Protein AF-A0AAE0PDK7-F1 (afdb_monomer_lite)

InterPro domains:
  IPR000757 Beta-glucanase-like, N-terminal domain [PS51762] (13-215)
  IPR013320 Concanavalin A-like lectin/glucanase domain superfamily [SSF49899] (33-210)
  IPR050546 Glycosyl Hydrolase Family 16 [PTHR10963] (32-211)

Organism: Sordaria brevicollis (NCBI:txid83679)

pLDDT: mean 85.62, std 19.11, range [25.64, 98.75]

Foldseek 3Di:
DDDDDDDDDDDDPDPPPPPDPPPPVPDDPDDPPPDDDDPDDDQQQPPDALAAPDPQWKDKDFACDDDPADGNPVPVQFATEDPDSQQWTQHPRRHIDGDKDWDDPDPDPPDDDDPPIGIYIIDMDTPDQPDDAPVVGDDDDDDDDDDDPDPLVVQASPKDWDKDWQSCCVVVVPNVCPPQRKMWTPFIDHSPDPDTDIAITHDDPCQDPRNPPVD

Sequence (215 aa):
MMFSIIITAFLSLTWGALAAPSHHRRSGIALPPGYSHILFQDDFSLLPSGSQPSPSKWIIATGTSYPNGPANWGTNEVQTYTKSLSNINITSQGTLLITPLRVSSSSSSGSIPSLEDHWTSARIETTTDHFSCPPGGKLLISASLRFGSAPSPSQMGIWPSFWALGSEFRRSGRYDSWPAAGEIDIAESINGSPAVWQSLHCGTAPGGPCNEFEG

Secondary structure (DSSP, 8-state):
-PPP-----------------------PPPPPTT----S-----TTSPTTPPPPTTTEEEE-BSS-TTS-GGGGTT--EEE---TTTEEE-TTS-EEE--EEE-SS-STT----TT-EEEE-EEEES-------TT-------------S-GGGGTT---EEEEE-HHHHHT--TT-TTTT-EEEEEE--TT-S--EEEEE-S-SSBTTTTBT--

Radius of gyration: 25.57 Å; chains: 1; bounding box: 48×51×108 Å

Structure (mmCIF, N/CA/C/O backbone):
data_AF-A0AAE0PDK7-F1
#
_entry.id   AF-A0AAE0PDK7-F1
#
loop_
_atom_site.group_PDB
_atom_site.id
_atom_site.type_symbol
_atom_site.label_atom_id
_atom_site.label_alt_id
_atom_site.label_comp_id
_atom_site.label_asym_id
_atom_site.label_entity_id
_atom_site.label_seq_id
_atom_site.pdbx_PDB_ins_code
_atom_site.Cartn_x
_atom_site.Cartn_y
_atom_site.Cartn_z
_atom_site.occupancy
_atom_site.B_iso_or_equiv
_atom_site.auth_seq_id
_atom_site.auth_comp_id
_atom_site.auth_asym_id
_atom_site.auth_atom_id
_atom_site.pdbx_PDB_model_num
ATOM 1 N N . MET A 1 1 ? -29.725 -9.889 86.056 1.00 41.59 1 MET A N 1
ATOM 2 C CA . MET A 1 1 ? -29.469 -8.957 84.937 1.00 41.59 1 MET A CA 1
ATOM 3 C C . MET A 1 1 ? -29.069 -9.809 83.742 1.00 41.59 1 MET A C 1
ATOM 5 O O . MET A 1 1 ? -27.980 -10.362 83.745 1.00 41.59 1 MET A O 1
ATOM 9 N N . MET A 1 2 ? -30.009 -10.060 82.828 1.00 29.75 2 MET A N 1
ATOM 10 C CA . MET A 1 2 ? -29.839 -10.961 81.679 1.00 29.75 2 MET A CA 1
ATOM 11 C C . MET A 1 2 ? -29.330 -10.155 80.483 1.00 29.75 2 MET A C 1
ATOM 13 O O . MET A 1 2 ? -29.989 -9.210 80.060 1.00 29.75 2 MET A O 1
ATOM 17 N N . PHE A 1 3 ? -28.159 -10.522 79.966 1.00 26.36 3 PHE A N 1
ATOM 18 C CA . PHE A 1 3 ? -27.626 -9.999 78.712 1.00 26.36 3 PHE A CA 1
ATOM 19 C C . PHE A 1 3 ? -28.238 -10.781 77.545 1.00 26.36 3 PHE A C 1
ATOM 21 O O . PHE A 1 3 ? -28.154 -12.007 77.505 1.00 26.36 3 PHE A O 1
ATOM 28 N N . SER A 1 4 ? -28.868 -10.062 76.616 1.00 25.64 4 SER A N 1
ATOM 29 C CA . SER A 1 4 ? -29.383 -10.594 75.354 1.00 25.64 4 SER A CA 1
ATOM 30 C C . SER A 1 4 ? -28.351 -10.326 74.257 1.00 25.64 4 SER A C 1
ATOM 32 O O . SER A 1 4 ? -27.958 -9.178 74.052 1.00 25.64 4 SER A O 1
ATOM 34 N N . ILE A 1 5 ? -27.879 -11.381 73.591 1.00 31.94 5 ILE A N 1
ATOM 35 C CA . ILE A 1 5 ? -26.949 -11.315 72.457 1.00 31.94 5 ILE A CA 1
ATOM 36 C C . ILE A 1 5 ? -27.786 -11.412 71.178 1.00 31.94 5 ILE A C 1
ATOM 38 O O . ILE A 1 5 ? -28.404 -12.441 70.917 1.00 31.94 5 ILE A O 1
ATOM 42 N N . ILE A 1 6 ? -27.806 -10.341 70.384 1.00 34.62 6 ILE A N 1
ATOM 43 C CA . ILE A 1 6 ? -28.396 -10.330 69.041 1.00 34.62 6 ILE A CA 1
ATOM 44 C C . ILE A 1 6 ? -27.288 -10.701 68.051 1.00 34.62 6 ILE A C 1
ATOM 46 O O . ILE A 1 6 ? -26.318 -9.961 67.898 1.00 34.62 6 ILE A O 1
ATOM 50 N N . ILE A 1 7 ? -27.424 -11.853 67.393 1.00 34.56 7 ILE A N 1
ATOM 51 C CA . ILE A 1 7 ? -26.564 -12.273 66.280 1.00 34.56 7 ILE A CA 1
ATOM 52 C C . ILE A 1 7 ? -27.182 -11.732 64.987 1.00 34.56 7 ILE A C 1
ATOM 54 O O . ILE A 1 7 ? -28.235 -12.196 64.552 1.00 34.56 7 ILE A O 1
ATOM 58 N N . THR A 1 8 ? -26.535 -10.748 64.368 1.00 34.62 8 THR A N 1
ATOM 59 C CA . THR A 1 8 ? -26.884 -10.245 63.034 1.00 34.62 8 THR A CA 1
ATOM 60 C C . THR A 1 8 ? -26.244 -11.141 61.974 1.00 34.62 8 THR A C 1
ATOM 62 O O . THR A 1 8 ? -25.022 -11.181 61.836 1.00 34.62 8 THR A O 1
ATOM 65 N N . ALA A 1 9 ? -27.061 -11.872 61.215 1.00 36.75 9 ALA A N 1
ATOM 66 C CA . ALA A 1 9 ? -26.611 -12.620 60.046 1.00 36.75 9 ALA A CA 1
ATOM 67 C C . ALA A 1 9 ? -26.445 -11.666 58.849 1.00 36.75 9 ALA A C 1
ATOM 69 O O . ALA A 1 9 ? -27.411 -11.050 58.401 1.00 36.75 9 ALA A O 1
ATOM 70 N N . PHE A 1 10 ? -25.225 -11.545 58.321 1.00 38.94 10 PHE A N 1
ATOM 71 C CA . PHE A 1 10 ? -24.975 -10.882 57.041 1.00 38.94 10 PHE A CA 1
ATOM 72 C C . PHE A 1 10 ? -25.356 -11.833 55.898 1.00 38.94 10 PHE A C 1
ATOM 74 O O . PHE A 1 10 ? -24.668 -12.825 55.658 1.00 38.94 10 PHE A O 1
ATOM 81 N N . LEU A 1 11 ? -26.437 -11.529 55.172 1.00 36.53 11 LEU A N 1
ATOM 82 C CA . LEU A 1 11 ? -26.674 -12.108 53.849 1.00 36.53 11 LEU A CA 1
ATOM 83 C C . LEU A 1 11 ? -25.684 -11.474 52.864 1.00 36.53 11 LEU A C 1
ATOM 85 O O . LEU A 1 11 ? -25.792 -10.293 52.539 1.00 36.53 11 LEU A O 1
ATOM 89 N N . SER A 1 12 ? -24.732 -12.259 52.367 1.00 41.38 12 SER A N 1
ATOM 90 C CA . SER A 1 12 ? -23.962 -11.890 51.181 1.00 41.38 12 SER A CA 1
ATOM 91 C C . SER A 1 12 ? -24.828 -12.140 49.944 1.00 41.38 12 SER A C 1
ATOM 93 O O . SER A 1 12 ? -25.057 -13.279 49.544 1.00 41.38 12 SER A O 1
ATOM 95 N N . LEU A 1 13 ? -25.343 -11.069 49.331 1.00 41.78 13 LEU A N 1
ATOM 96 C CA . LEU A 1 13 ? -25.859 -11.151 47.967 1.00 41.78 13 LEU A CA 1
ATOM 97 C C . LEU A 1 13 ? -24.661 -11.304 47.028 1.00 41.78 13 LEU A C 1
ATOM 99 O O . LEU A 1 13 ? -23.965 -10.33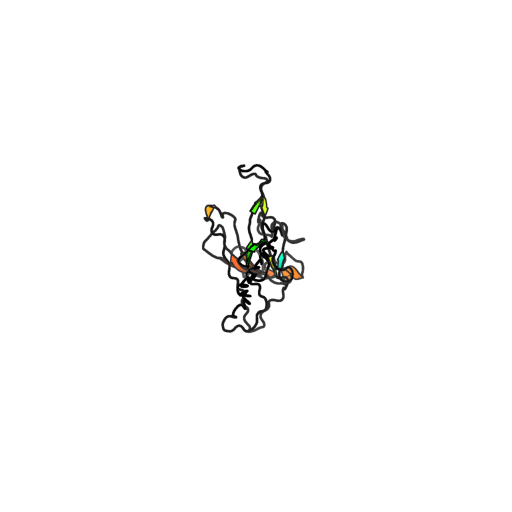9 46.720 1.00 41.78 13 LEU A O 1
ATOM 103 N N . THR A 1 14 ? -24.418 -12.525 46.566 1.00 45.75 14 THR A N 1
ATOM 104 C CA . THR A 1 14 ? -23.575 -12.754 45.398 1.00 45.75 14 THR A CA 1
ATOM 105 C C . THR A 1 14 ? -24.349 -12.273 44.174 1.00 45.75 14 THR A C 1
ATOM 107 O O . THR A 1 14 ? -25.290 -12.910 43.707 1.00 45.75 14 THR A O 1
ATOM 110 N N . TRP A 1 15 ? -23.987 -11.101 43.651 1.00 50.00 15 TRP A N 1
ATOM 111 C CA . TRP A 1 15 ? -24.344 -10.746 42.282 1.00 50.00 15 TRP A CA 1
ATOM 112 C C . TRP A 1 15 ? -23.641 -11.740 41.361 1.00 50.00 15 TRP A C 1
ATOM 114 O O . TRP A 1 15 ? -22.443 -11.637 41.106 1.00 50.00 15 TRP A O 1
ATOM 124 N N . GLY A 1 16 ? -24.392 -12.732 40.887 1.00 45.78 16 GLY A N 1
ATOM 125 C CA . GLY A 1 16 ? -23.998 -13.507 39.725 1.00 45.78 16 GLY A CA 1
ATOM 126 C C . GLY A 1 16 ? -23.860 -12.536 38.562 1.00 45.78 16 GLY A C 1
ATOM 127 O O . GLY A 1 16 ? -24.860 -12.074 38.017 1.00 45.78 16 GLY A O 1
ATOM 128 N N . ALA A 1 17 ? -22.623 -12.187 38.213 1.00 54.31 17 ALA A N 1
ATOM 129 C CA . ALA A 1 17 ? -22.342 -11.533 36.953 1.00 54.31 17 ALA A CA 1
ATOM 130 C C . ALA A 1 17 ? -22.833 -12.482 35.856 1.00 54.31 17 ALA A C 1
ATOM 132 O O . ALA A 1 17 ? -22.224 -13.521 35.598 1.00 54.31 17 ALA A O 1
ATOM 133 N N . LEU A 1 18 ? -23.970 -12.151 35.243 1.00 50.62 18 LEU A N 1
ATOM 134 C CA . LEU A 1 18 ? -24.342 -12.704 33.953 1.00 50.62 18 LEU A CA 1
ATOM 135 C C . LEU A 1 18 ? -23.218 -12.295 33.005 1.00 50.62 18 LEU A C 1
ATOM 137 O O . LEU A 1 18 ? -23.159 -11.152 32.555 1.00 50.62 18 LEU A O 1
ATOM 141 N N . ALA A 1 19 ? -22.285 -13.213 32.760 1.00 55.22 19 ALA A N 1
ATOM 142 C CA . ALA A 1 19 ? -21.378 -13.090 31.641 1.00 55.22 19 ALA A CA 1
ATOM 143 C C . ALA A 1 19 ? -22.270 -12.971 30.405 1.00 55.22 19 ALA A C 1
ATOM 145 O O . ALA A 1 19 ? -22.945 -13.930 30.022 1.00 55.22 19 ALA A O 1
ATOM 146 N N . ALA A 1 20 ? -22.338 -11.764 29.838 1.00 53.78 20 ALA A N 1
ATOM 147 C CA . ALA A 1 20 ? -22.921 -11.572 28.525 1.00 53.78 20 ALA A CA 1
ATOM 148 C C . ALA A 1 20 ? -22.272 -12.611 27.604 1.00 53.78 20 ALA A C 1
ATOM 150 O O . ALA A 1 20 ? -21.054 -12.804 27.707 1.00 53.78 20 ALA A O 1
ATOM 151 N N . PRO A 1 21 ? -23.042 -13.313 26.755 1.00 42.09 21 PRO A N 1
ATOM 152 C CA . PRO A 1 21 ? -22.453 -14.260 25.832 1.00 42.09 21 PRO A CA 1
ATOM 153 C C . PRO A 1 21 ? -21.377 -13.507 25.058 1.00 42.09 21 PRO A C 1
ATOM 155 O O . PRO A 1 21 ? -21.666 -12.537 24.353 1.00 42.09 21 PRO A O 1
ATOM 158 N N . SER A 1 22 ? -20.122 -13.914 25.246 1.00 47.66 22 SER A N 1
ATOM 159 C CA . SER A 1 22 ? -19.050 -13.496 24.373 1.00 47.66 22 SER A CA 1
ATOM 160 C C . SER A 1 22 ? -19.440 -14.035 23.008 1.00 47.66 22 SER A C 1
ATOM 162 O O . SER A 1 22 ? -19.258 -15.210 22.690 1.00 47.66 22 SER A O 1
ATOM 164 N N . HIS A 1 23 ? -20.040 -13.176 22.187 1.00 37.66 23 HIS A N 1
ATOM 165 C CA . HIS A 1 23 ? -20.034 -13.381 20.758 1.00 37.66 23 HIS A CA 1
ATOM 166 C C . HIS A 1 23 ? -18.565 -13.315 20.354 1.00 37.66 23 HIS A C 1
ATOM 168 O O . HIS A 1 23 ? -18.060 -12.280 19.929 1.00 37.66 23 HIS A O 1
ATOM 174 N N . HIS A 1 24 ? -17.864 -14.439 20.489 1.00 40.22 24 HIS A N 1
ATOM 175 C CA . HIS A 1 24 ? -16.769 -14.749 19.604 1.00 40.22 24 HIS A CA 1
ATOM 176 C C . HIS A 1 24 ? -17.395 -14.738 18.212 1.00 40.22 24 HIS A C 1
ATOM 178 O O . HIS A 1 24 ? -17.920 -15.748 17.743 1.00 40.22 24 HIS A O 1
ATOM 184 N N . ARG A 1 25 ? -17.427 -13.560 17.576 1.00 46.31 25 ARG A N 1
ATOM 185 C CA . ARG A 1 25 ? -17.619 -13.449 16.137 1.00 46.31 25 ARG A CA 1
ATOM 186 C C . ARG A 1 25 ? -16.450 -14.210 15.543 1.00 46.31 25 ARG A C 1
ATOM 188 O O . ARG A 1 25 ? -15.380 -13.667 15.313 1.00 46.31 25 ARG A O 1
ATOM 195 N N . ARG A 1 26 ? -16.645 -15.505 15.329 1.00 48.47 26 ARG A N 1
ATOM 196 C CA . ARG A 1 26 ? -15.818 -16.259 14.409 1.00 48.47 26 ARG A CA 1
ATOM 197 C C . ARG A 1 26 ? -16.302 -15.840 13.027 1.00 48.47 26 ARG A C 1
ATOM 199 O O . ARG A 1 26 ? -17.182 -16.463 12.445 1.00 48.47 26 ARG A O 1
ATOM 206 N N . SER A 1 27 ? -15.825 -14.684 12.588 1.00 52.03 27 SER A N 1
ATOM 207 C CA . SER A 1 27 ? -16.040 -14.183 11.241 1.00 52.03 27 SER A CA 1
ATOM 208 C C . SER A 1 27 ? -15.212 -15.066 10.310 1.00 52.03 27 SER A C 1
ATOM 210 O O . SER A 1 27 ? -13.987 -15.008 10.281 1.00 52.03 27 SER A O 1
ATOM 212 N N . GLY A 1 28 ? -15.881 -15.994 9.631 1.00 66.81 28 GLY A N 1
ATOM 213 C CA . GLY A 1 28 ? -15.358 -16.537 8.388 1.00 66.81 28 GLY A CA 1
ATOM 214 C C . GLY A 1 28 ? -15.826 -15.611 7.277 1.00 66.81 28 GLY A C 1
ATOM 215 O O . GLY A 1 28 ? -17.033 -15.413 7.133 1.00 66.81 28 GLY A O 1
ATOM 216 N N . ILE A 1 29 ? -14.903 -15.033 6.511 1.00 74.31 29 ILE A N 1
ATOM 217 C CA . ILE A 1 29 ? -15.263 -14.330 5.279 1.00 74.31 29 ILE A CA 1
ATOM 218 C C . ILE A 1 29 ? -15.935 -15.355 4.359 1.00 74.31 29 ILE A C 1
ATOM 220 O O . ILE A 1 29 ? -15.366 -16.410 4.072 1.00 74.31 29 ILE A O 1
ATOM 224 N N . ALA A 1 30 ? -17.164 -15.070 3.928 1.00 82.44 30 ALA A N 1
ATOM 225 C CA . ALA A 1 30 ? -17.847 -15.912 2.958 1.00 82.44 30 ALA A CA 1
ATOM 226 C C . ALA A 1 30 ? -17.128 -15.801 1.607 1.00 82.44 30 ALA A C 1
ATOM 228 O O . ALA A 1 30 ? -16.960 -14.702 1.076 1.00 82.44 30 ALA A O 1
ATOM 229 N N . LEU A 1 31 ? -16.704 -16.939 1.056 1.00 87.56 31 LEU A N 1
ATOM 230 C CA . LEU A 1 31 ? -16.121 -16.981 -0.281 1.00 87.56 31 LEU A CA 1
ATOM 231 C C . LEU A 1 31 ? -17.180 -16.580 -1.322 1.00 87.56 31 LEU A C 1
ATOM 233 O O . LEU A 1 31 ? -18.299 -17.104 -1.273 1.00 87.56 31 LEU A O 1
ATOM 237 N N . PRO A 1 32 ? -16.858 -15.686 -2.276 1.00 89.31 32 PRO A N 1
ATOM 238 C CA . PRO A 1 32 ? -17.772 -15.377 -3.367 1.00 89.31 32 PRO A CA 1
ATOM 239 C C . PRO A 1 32 ? -18.079 -16.622 -4.215 1.00 89.31 32 PRO A C 1
ATOM 241 O O . PRO A 1 32 ? -17.250 -17.537 -4.290 1.00 89.31 32 PRO A O 1
ATOM 244 N N . PRO A 1 33 ? -19.237 -16.670 -4.902 1.00 91.94 33 PRO A N 1
ATOM 245 C CA . PRO A 1 33 ? -19.570 -17.779 -5.789 1.00 91.94 33 PRO A CA 1
ATOM 246 C C . PRO A 1 33 ? -18.448 -18.070 -6.795 1.00 91.94 33 PRO A C 1
ATOM 248 O O . PRO A 1 33 ? -17.944 -17.165 -7.459 1.00 91.94 33 PRO A O 1
ATOM 251 N N . GLY A 1 34 ? -18.061 -19.341 -6.906 1.00 91.31 34 GLY A N 1
ATOM 252 C CA . GLY A 1 34 ? -16.981 -19.785 -7.794 1.00 91.31 34 GLY A CA 1
ATOM 253 C C . GLY A 1 34 ? -15.575 -19.770 -7.183 1.00 91.31 34 GLY A C 1
ATOM 254 O O . GLY A 1 34 ? -14.643 -20.204 -7.854 1.00 91.31 34 GLY A O 1
ATOM 255 N N . TYR A 1 35 ? -15.410 -19.338 -5.928 1.00 91.88 35 TYR A N 1
ATOM 256 C CA . TYR A 1 35 ? -14.146 -19.422 -5.189 1.00 91.88 35 TYR A CA 1
ATOM 257 C C . TYR A 1 35 ? -14.219 -20.512 -4.113 1.00 91.88 35 TYR A C 1
ATOM 259 O O . TYR A 1 35 ? -15.219 -20.628 -3.407 1.00 91.88 35 TYR A O 1
ATOM 267 N N . SER A 1 36 ? -13.156 -21.311 -3.975 1.00 90.38 36 SER A N 1
ATOM 268 C CA . SER A 1 36 ? -13.107 -22.467 -3.059 1.00 90.38 36 SER A CA 1
ATOM 269 C C . SER A 1 36 ? -11.968 -22.428 -2.036 1.00 90.38 36 SER A C 1
ATOM 271 O O . SER A 1 36 ? -11.948 -23.249 -1.120 1.00 90.38 36 SER A O 1
ATOM 273 N N . HIS A 1 37 ? -11.028 -21.486 -2.159 1.00 90.00 37 HIS A N 1
ATOM 274 C CA . HIS A 1 37 ? -9.856 -21.388 -1.288 1.00 90.00 37 HIS A CA 1
ATOM 275 C C . HIS A 1 37 ? -9.606 -19.945 -0.851 1.00 90.00 37 HIS A C 1
ATOM 277 O O . HIS A 1 37 ? -9.650 -19.025 -1.664 1.00 90.00 37 HIS A O 1
ATOM 283 N N . ILE A 1 38 ? -9.290 -19.768 0.432 1.00 91.75 38 ILE A N 1
ATOM 284 C CA . ILE A 1 38 ? -8.757 -18.519 0.983 1.00 91.75 38 ILE A CA 1
ATOM 285 C C . ILE A 1 38 ? -7.238 -18.676 1.045 1.00 91.75 38 ILE A C 1
ATOM 287 O O . ILE A 1 38 ? -6.744 -19.504 1.807 1.00 91.75 38 ILE A O 1
ATOM 291 N N . LEU A 1 39 ? -6.501 -17.896 0.250 1.00 92.56 39 LEU A N 1
ATOM 292 C CA . LEU A 1 39 ? -5.031 -17.889 0.301 1.00 92.56 39 LEU A CA 1
ATOM 293 C C . LEU A 1 39 ? -4.503 -17.024 1.451 1.00 92.56 39 LEU A C 1
ATOM 295 O O . LEU A 1 39 ? -3.483 -17.335 2.058 1.00 92.56 39 LEU A O 1
ATOM 299 N N . PHE A 1 40 ? -5.211 -15.939 1.758 1.00 94.75 40 PHE A N 1
ATOM 300 C CA . PHE A 1 40 ? -4.909 -15.036 2.858 1.00 94.75 40 PHE A CA 1
ATOM 301 C C . PHE A 1 40 ? -6.183 -14.338 3.314 1.00 94.75 40 PHE A C 1
ATOM 303 O O . PHE A 1 40 ? -7.065 -14.043 2.510 1.00 94.75 40 PHE A O 1
ATOM 310 N N . GLN A 1 41 ? -6.265 -14.076 4.615 1.00 94.06 41 GLN A N 1
ATOM 311 C CA . GLN A 1 41 ? -7.303 -13.239 5.195 1.00 94.06 41 GLN A CA 1
ATOM 312 C C . GLN A 1 41 ? -6.777 -12.548 6.446 1.00 94.06 41 GLN A C 1
ATOM 314 O O . GLN A 1 41 ? -6.069 -13.152 7.261 1.00 94.06 41 GLN A O 1
ATOM 319 N N . ASP A 1 42 ? -7.198 -11.308 6.644 1.00 95.31 42 ASP A N 1
ATOM 320 C CA . ASP A 1 42 ? -7.142 -10.655 7.938 1.00 95.31 42 ASP A CA 1
ATOM 321 C C . ASP A 1 42 ? -8.339 -9.721 8.075 1.00 95.31 42 ASP A C 1
ATOM 323 O O . ASP A 1 42 ? -8.474 -8.771 7.311 1.00 95.31 42 ASP A O 1
ATOM 327 N N . ASP A 1 43 ? -9.234 -10.028 9.012 1.00 94.62 43 ASP A N 1
ATOM 328 C CA . ASP A 1 43 ? -10.385 -9.176 9.319 1.00 94.62 43 ASP A CA 1
ATOM 329 C C . ASP A 1 43 ? -10.140 -8.288 10.544 1.00 94.62 43 ASP A C 1
ATOM 331 O O . ASP A 1 43 ? -11.024 -7.531 10.928 1.00 94.62 43 ASP A O 1
ATOM 335 N N . PHE A 1 44 ? -8.948 -8.398 11.151 1.00 96.19 44 PHE A N 1
ATOM 336 C CA . PHE A 1 44 ? -8.468 -7.646 12.316 1.00 96.19 44 PHE A CA 1
ATOM 337 C C . PHE A 1 44 ? -9.321 -7.763 13.593 1.00 96.19 44 PHE A C 1
ATOM 339 O O . PHE A 1 44 ? -8.944 -7.228 14.636 1.00 96.19 44 PHE A O 1
ATOM 346 N N . SER A 1 45 ? -10.421 -8.516 13.557 1.00 93.44 45 SER A N 1
ATOM 347 C CA . SER A 1 45 ? -11.468 -8.512 14.584 1.00 93.44 45 SER A CA 1
ATOM 348 C C . SER A 1 45 ? -11.068 -9.188 15.897 1.00 93.44 45 SER A C 1
ATOM 350 O O . SER A 1 45 ? -11.682 -8.953 16.937 1.00 93.44 45 SER A O 1
ATOM 352 N N . LEU A 1 46 ? -10.035 -10.033 15.852 1.00 92.06 46 LEU A N 1
ATOM 353 C CA . LEU A 1 46 ? -9.522 -10.785 17.000 1.00 92.06 46 LEU A CA 1
ATOM 354 C C . LEU A 1 46 ? -8.300 -10.130 17.656 1.00 92.06 46 LEU A C 1
ATOM 356 O O . LEU A 1 46 ? -7.758 -10.678 18.617 1.00 92.06 46 LEU A O 1
ATOM 360 N N . LEU A 1 47 ? -7.836 -8.993 17.134 1.00 94.75 47 LEU A N 1
ATOM 361 C CA . LEU A 1 47 ? -6.677 -8.287 17.670 1.00 94.75 47 LEU A CA 1
ATOM 362 C C . LEU A 1 47 ? -7.101 -7.292 18.768 1.00 94.75 47 LEU A C 1
ATOM 364 O O . LEU A 1 47 ? -8.174 -6.694 18.667 1.00 94.75 47 LEU A O 1
ATOM 368 N N . PRO A 1 48 ? -6.290 -7.094 19.827 1.00 96.69 48 PRO A N 1
ATOM 369 C CA . PRO A 1 48 ? -6.610 -6.132 20.877 1.00 96.69 48 PRO A CA 1
ATOM 370 C C . PRO A 1 48 ? -6.700 -4.695 20.349 1.00 96.69 48 PRO A C 1
ATOM 372 O O . PRO A 1 48 ? -5.863 -4.255 19.564 1.00 96.69 48 PRO A O 1
ATOM 375 N N . SER A 1 49 ? -7.665 -3.922 20.851 1.00 97.94 49 SER A N 1
ATOM 376 C CA . SER A 1 49 ? -7.736 -2.483 20.570 1.00 97.94 49 SER A CA 1
ATOM 377 C C . SER A 1 49 ? -6.425 -1.790 20.952 1.00 97.94 49 SER A C 1
ATOM 379 O O . SER A 1 49 ? -5.889 -2.008 22.037 1.00 97.94 49 SER A O 1
ATOM 381 N N . GLY A 1 50 ? -5.929 -0.923 20.075 1.00 98.00 50 GLY A N 1
ATOM 382 C CA . GLY A 1 50 ? -4.658 -0.223 20.232 1.00 98.00 50 GLY A CA 1
ATOM 383 C C . GLY A 1 50 ? -3.423 -1.074 19.927 1.00 98.00 50 GLY A C 1
ATOM 384 O O . GLY A 1 50 ? -2.316 -0.560 20.051 1.00 98.00 50 GLY A O 1
ATOM 385 N N . SER A 1 51 ? -3.562 -2.344 19.524 1.00 98.25 51 SER A N 1
ATOM 386 C CA . SER A 1 51 ? -2.419 -3.138 19.063 1.00 98.25 51 SER A CA 1
ATOM 387 C C . SER A 1 51 ? -2.030 -2.788 17.627 1.00 98.25 51 SER A C 1
ATOM 389 O O . SER A 1 51 ? -2.813 -2.215 16.875 1.00 98.25 51 SER A O 1
ATOM 391 N N . GLN A 1 52 ? -0.833 -3.194 17.213 1.00 98.31 52 GLN A N 1
ATOM 392 C CA . GLN A 1 52 ? -0.454 -3.258 15.797 1.00 98.31 52 GLN A CA 1
ATOM 393 C C . GLN A 1 52 ? -1.140 -4.446 15.092 1.00 98.31 52 GLN A C 1
ATOM 395 O O . GLN A 1 52 ? -1.615 -5.364 15.778 1.00 98.31 52 GLN A O 1
ATOM 400 N N . PRO A 1 53 ? -1.176 -4.474 13.742 1.00 98.00 53 PRO A N 1
ATOM 401 C CA . PRO A 1 53 ? -1.516 -5.687 13.000 1.00 98.00 53 PRO A CA 1
ATOM 402 C C . PRO A 1 53 ? -0.543 -6.832 13.322 1.00 98.00 53 PRO A C 1
ATOM 404 O O . PRO A 1 53 ? 0.592 -6.609 13.746 1.00 98.00 53 PRO A O 1
ATOM 407 N N . SER A 1 54 ? -0.983 -8.077 13.122 1.00 97.62 54 SER A N 1
ATOM 408 C CA . SER A 1 54 ? -0.165 -9.243 13.473 1.00 97.62 54 SER A CA 1
ATOM 409 C C . SER A 1 54 ? 1.122 -9.300 12.636 1.00 97.62 54 SER A C 1
ATOM 411 O O . SER A 1 54 ? 1.026 -9.400 11.410 1.00 97.62 54 SER A O 1
ATOM 413 N N . PRO A 1 55 ? 2.316 -9.370 13.257 1.00 97.62 55 PRO A N 1
ATOM 414 C CA . PRO A 1 55 ? 3.579 -9.489 12.525 1.00 97.62 55 PRO A CA 1
ATOM 415 C C . PRO A 1 55 ? 3.735 -10.844 11.820 1.00 97.62 55 PRO A C 1
ATOM 417 O O . PRO A 1 55 ? 4.627 -11.015 10.999 1.00 97.62 55 PRO A O 1
ATOM 420 N N . SER A 1 56 ? 2.867 -11.821 12.116 1.00 97.06 56 SER A N 1
ATOM 421 C CA . SER A 1 56 ? 2.802 -13.080 11.362 1.00 97.06 56 SER A CA 1
ATOM 422 C C . SER A 1 56 ? 2.203 -12.904 9.962 1.00 97.06 56 SER A C 1
ATOM 424 O O . SER A 1 56 ? 2.460 -13.718 9.077 1.00 97.06 56 SER A O 1
ATOM 426 N N . LYS A 1 57 ? 1.424 -11.836 9.755 1.00 97.75 57 LYS A N 1
ATOM 427 C CA . LYS A 1 57 ? 0.704 -11.544 8.510 1.00 97.75 57 LYS A CA 1
ATOM 428 C C . LYS A 1 57 ? 1.196 -10.284 7.814 1.00 97.75 57 LYS A C 1
ATOM 430 O O . LYS A 1 57 ? 1.115 -10.226 6.592 1.00 97.75 57 LYS A O 1
ATOM 435 N N . TRP A 1 58 ? 1.698 -9.308 8.569 1.00 98.56 58 TRP A N 1
ATOM 436 C CA . TRP A 1 58 ? 2.041 -7.985 8.058 1.00 98.56 58 TRP A CA 1
ATOM 437 C C . TRP A 1 58 ? 3.460 -7.568 8.432 1.00 98.56 58 TRP A C 1
ATOM 439 O O . TRP A 1 58 ? 3.871 -7.658 9.587 1.00 98.56 58 TRP A O 1
ATOM 449 N N . ILE A 1 59 ? 4.183 -7.054 7.445 1.00 97.94 59 ILE A N 1
ATOM 450 C CA . ILE A 1 59 ? 5.423 -6.301 7.597 1.00 97.94 59 ILE A CA 1
ATOM 451 C C . ILE A 1 59 ? 5.047 -4.823 7.621 1.00 97.94 59 ILE A C 1
ATOM 453 O O . ILE A 1 59 ? 4.273 -4.379 6.778 1.00 97.94 59 ILE A O 1
ATOM 457 N N . ILE A 1 60 ? 5.597 -4.058 8.565 1.00 98.44 60 ILE A N 1
ATOM 458 C CA . ILE A 1 60 ? 5.454 -2.598 8.586 1.00 98.44 60 ILE A CA 1
ATOM 459 C C . ILE A 1 60 ? 6.705 -1.998 7.956 1.00 98.44 60 ILE A C 1
ATOM 461 O O . ILE A 1 60 ? 7.790 -2.083 8.536 1.00 98.44 60 ILE A O 1
ATOM 465 N N . ALA A 1 61 ? 6.550 -1.407 6.775 1.00 97.44 61 ALA A N 1
ATOM 466 C CA . ALA A 1 61 ? 7.614 -0.676 6.110 1.00 97.44 61 ALA A CA 1
ATOM 467 C C . ALA A 1 61 ? 7.788 0.694 6.787 1.00 97.44 61 ALA A C 1
ATOM 469 O O . ALA A 1 61 ? 6.813 1.349 7.158 1.00 97.44 61 ALA A O 1
ATOM 470 N N . THR A 1 62 ? 9.034 1.119 6.996 1.00 98.19 62 THR A N 1
ATOM 471 C CA . THR A 1 62 ? 9.353 2.343 7.748 1.00 98.19 62 THR A CA 1
ATOM 472 C C . THR A 1 62 ? 10.367 3.203 7.017 1.00 98.19 62 THR A C 1
ATOM 474 O O . THR A 1 62 ? 11.185 2.676 6.271 1.00 98.19 62 THR A O 1
ATOM 477 N N . GLY A 1 63 ? 10.380 4.502 7.310 1.00 97.94 63 GLY A N 1
ATOM 478 C CA . GLY A 1 63 ? 11.280 5.462 6.681 1.00 97.94 63 GLY A CA 1
ATOM 479 C C . GLY A 1 63 ? 10.666 6.114 5.443 1.00 97.94 63 GLY A C 1
ATOM 480 O O . GLY A 1 63 ? 9.445 6.141 5.275 1.00 97.94 63 GLY A O 1
ATOM 481 N N . THR A 1 64 ? 11.535 6.650 4.593 1.00 97.69 64 THR A N 1
ATOM 482 C CA . THR A 1 64 ? 11.193 7.330 3.332 1.00 97.69 64 THR A CA 1
ATOM 483 C C . THR A 1 64 ? 11.563 6.503 2.093 1.00 97.69 64 THR A C 1
ATOM 485 O O . THR A 1 64 ? 11.417 6.977 0.971 1.00 97.69 64 THR A O 1
ATOM 488 N N . SER A 1 65 ? 12.057 5.275 2.277 1.00 96.94 65 SER A N 1
ATOM 489 C CA . SER A 1 65 ? 12.360 4.325 1.204 1.00 96.94 65 SER A CA 1
ATOM 490 C C . SER A 1 65 ? 12.510 2.905 1.755 1.00 96.94 65 SER A C 1
ATOM 492 O O . SER A 1 65 ? 12.769 2.707 2.946 1.00 96.94 65 SER A O 1
ATOM 494 N N . TYR A 1 66 ? 12.463 1.904 0.872 1.00 95.69 66 TYR A N 1
ATOM 495 C CA . TYR A 1 66 ? 13.084 0.612 1.172 1.00 95.69 66 TYR A CA 1
ATOM 496 C C . TYR A 1 66 ? 14.609 0.765 1.340 1.00 95.69 66 TYR A C 1
ATOM 498 O O . TYR A 1 66 ? 15.199 1.711 0.801 1.00 95.69 66 TYR A O 1
ATOM 506 N N . PRO A 1 67 ? 15.287 -0.171 2.032 1.00 91.25 67 PRO A N 1
ATOM 507 C CA . PRO A 1 67 ? 16.747 -0.234 2.022 1.00 91.25 67 PRO A CA 1
ATOM 508 C C . PRO A 1 67 ? 17.273 -0.362 0.586 1.00 91.25 67 PRO A C 1
ATOM 510 O O . PRO A 1 67 ? 16.960 -1.334 -0.091 1.00 91.25 67 PRO A O 1
ATOM 513 N N . ASN A 1 68 ? 18.075 0.603 0.126 1.00 89.56 68 ASN A N 1
ATOM 514 C CA . ASN A 1 68 ? 18.554 0.706 -1.265 1.00 89.56 68 ASN A CA 1
ATOM 515 C C . ASN A 1 68 ? 17.447 0.878 -2.326 1.00 89.56 68 ASN A C 1
ATOM 517 O O . ASN A 1 68 ? 17.702 0.681 -3.510 1.00 89.56 68 ASN A O 1
ATOM 521 N N . GLY A 1 69 ? 16.225 1.222 -1.914 1.00 93.25 69 GLY A N 1
ATOM 522 C CA . GLY A 1 69 ? 15.152 1.596 -2.828 1.00 93.25 69 GLY A CA 1
ATOM 523 C C . GLY A 1 69 ? 15.208 3.065 -3.242 1.00 93.25 69 GLY A C 1
ATOM 524 O O . GLY A 1 69 ? 16.033 3.827 -2.727 1.00 93.25 69 GLY A O 1
ATOM 525 N N . PRO A 1 70 ? 14.322 3.481 -4.161 1.00 93.88 70 PRO A N 1
ATOM 526 C CA . PRO A 1 70 ? 14.212 4.877 -4.553 1.00 93.88 70 PRO A CA 1
ATOM 527 C C . PRO A 1 70 ? 13.865 5.754 -3.345 1.00 93.88 70 PRO A C 1
ATOM 529 O O . PRO A 1 70 ? 13.070 5.372 -2.482 1.00 93.88 70 PRO A O 1
ATOM 532 N N . ALA A 1 71 ? 14.470 6.941 -3.288 1.00 95.31 71 ALA A N 1
ATOM 533 C CA . ALA A 1 71 ? 14.153 7.937 -2.272 1.00 95.31 71 ALA A CA 1
ATOM 534 C C . ALA A 1 71 ? 12.687 8.378 -2.381 1.00 95.31 71 ALA A C 1
ATOM 536 O O . ALA A 1 71 ? 12.117 8.369 -3.474 1.00 95.31 71 ALA A O 1
ATOM 537 N N . ASN A 1 72 ? 12.096 8.793 -1.256 1.00 96.50 72 ASN A N 1
ATOM 538 C CA . ASN A 1 72 ? 10.698 9.238 -1.174 1.00 96.50 72 ASN A CA 1
ATOM 539 C C . ASN A 1 72 ? 9.751 8.247 -1.865 1.00 96.50 72 ASN A C 1
ATOM 541 O O . ASN A 1 72 ? 8.932 8.640 -2.693 1.00 96.50 72 ASN A O 1
ATOM 545 N N . TRP A 1 73 ? 9.989 6.954 -1.616 1.00 96.75 73 TRP A N 1
ATOM 546 C CA . TRP A 1 73 ? 9.274 5.808 -2.187 1.00 96.75 73 TRP A CA 1
ATOM 547 C C . TRP A 1 73 ? 9.096 5.813 -3.717 1.00 96.75 73 TRP A C 1
ATOM 549 O O . TRP A 1 73 ? 8.268 5.074 -4.235 1.00 96.75 73 TRP A O 1
ATOM 559 N N . GLY A 1 74 ? 9.896 6.595 -4.454 1.00 95.00 74 GLY A N 1
ATOM 560 C CA . GLY A 1 74 ? 9.804 6.734 -5.912 1.00 95.00 74 GLY A CA 1
ATOM 561 C C . GLY A 1 74 ? 8.728 7.706 -6.411 1.00 95.00 74 GLY A C 1
ATOM 562 O O . GLY A 1 74 ? 8.665 7.955 -7.609 1.00 95.00 74 GLY A O 1
ATOM 563 N N . THR A 1 75 ? 7.932 8.301 -5.520 1.00 95.12 75 THR A N 1
ATOM 564 C CA . THR A 1 75 ? 6.752 9.124 -5.858 1.00 95.12 75 THR A CA 1
ATOM 565 C C . THR A 1 75 ? 6.861 10.571 -5.367 1.00 95.12 75 THR A C 1
ATOM 567 O O . THR A 1 75 ? 5.926 11.355 -5.519 1.00 95.12 75 THR A O 1
ATOM 570 N N . ASN A 1 76 ? 8.005 10.955 -4.787 1.00 95.56 76 ASN A N 1
ATOM 571 C CA . ASN A 1 76 ? 8.212 12.247 -4.113 1.00 95.56 76 ASN A CA 1
ATOM 572 C C . ASN A 1 76 ? 7.269 12.484 -2.922 1.00 95.56 76 ASN A C 1
ATOM 574 O O . ASN A 1 76 ? 7.048 13.625 -2.511 1.00 95.56 76 ASN A O 1
ATOM 578 N N . GLU A 1 77 ? 6.723 11.415 -2.351 1.00 96.19 77 GLU A N 1
ATOM 579 C CA . GLU A 1 77 ? 5.907 11.497 -1.150 1.00 96.19 77 GLU A CA 1
ATOM 580 C C . GLU A 1 77 ? 6.724 11.981 0.064 1.00 96.19 77 GLU A C 1
ATOM 582 O O . GLU A 1 77 ? 7.923 11.725 0.188 1.00 96.19 77 GLU A O 1
ATOM 587 N N . VAL A 1 78 ? 6.079 12.739 0.956 1.00 95.62 78 VAL A N 1
ATOM 588 C CA . VAL A 1 78 ? 6.766 13.556 1.981 1.00 95.62 78 VAL A CA 1
ATOM 589 C C . VAL A 1 78 ? 6.710 12.963 3.389 1.00 95.62 78 VAL A C 1
ATOM 591 O O . VAL A 1 78 ? 7.305 13.502 4.324 1.00 95.62 78 VAL A O 1
ATOM 594 N N . GLN A 1 79 ? 5.959 11.880 3.578 1.00 96.88 79 GLN A N 1
ATOM 595 C CA . GLN A 1 79 ? 5.834 11.218 4.867 1.00 96.88 79 GLN A CA 1
ATOM 596 C C . GLN A 1 79 ? 7.046 10.347 5.193 1.00 96.88 79 GLN A C 1
ATOM 598 O O . GLN A 1 79 ? 7.626 9.679 4.343 1.00 96.88 79 GLN A O 1
ATOM 603 N N . THR A 1 80 ? 7.345 10.247 6.484 1.00 97.94 80 THR A N 1
ATOM 604 C CA . THR A 1 80 ? 8.106 9.124 7.031 1.00 97.94 80 THR A CA 1
ATOM 605 C C . THR A 1 80 ? 7.126 8.057 7.509 1.00 97.94 80 THR A C 1
ATOM 607 O O . THR A 1 80 ? 6.333 8.304 8.422 1.00 97.94 80 THR A O 1
ATOM 610 N N . TYR A 1 81 ? 7.160 6.855 6.931 1.00 98.62 81 TYR A N 1
ATOM 611 C CA . TYR A 1 81 ? 6.359 5.752 7.459 1.00 98.62 81 TYR A CA 1
ATOM 612 C C . TYR A 1 81 ? 6.925 5.267 8.791 1.00 98.62 81 TYR A C 1
ATOM 614 O O . TYR A 1 81 ? 8.139 5.117 8.959 1.00 98.62 81 TYR A O 1
ATOM 622 N N . THR A 1 82 ? 6.048 5.006 9.755 1.00 98.56 82 THR A N 1
ATOM 623 C CA . THR A 1 82 ? 6.440 4.567 11.092 1.00 98.56 82 THR A CA 1
ATOM 624 C C . THR A 1 82 ? 5.609 3.376 11.551 1.00 98.56 82 THR A C 1
ATOM 626 O O . THR A 1 82 ? 4.542 3.070 11.022 1.00 98.56 82 THR A O 1
ATOM 629 N N . LYS A 1 83 ? 6.103 2.718 12.599 1.00 98.31 83 LYS A N 1
ATOM 630 C CA . LYS A 1 83 ? 5.369 1.696 13.351 1.00 98.31 83 LYS A CA 1
ATOM 631 C C . LYS A 1 83 ? 4.688 2.262 14.606 1.00 98.31 83 LYS A C 1
ATOM 633 O O . LYS A 1 83 ? 4.306 1.501 15.486 1.00 98.31 83 LYS A O 1
ATOM 638 N N . SER A 1 84 ? 4.593 3.583 14.755 1.00 98.25 84 SER A N 1
ATOM 639 C CA . SER A 1 84 ? 3.940 4.193 15.917 1.00 98.25 84 SER A CA 1
ATOM 640 C C . SER A 1 84 ? 2.458 3.825 15.957 1.00 98.25 84 SER A C 1
ATOM 642 O O . SER A 1 84 ? 1.785 3.858 14.927 1.00 98.25 84 SER A O 1
ATOM 644 N N . LEU A 1 85 ? 1.926 3.556 17.153 1.00 98.38 85 LEU A N 1
ATOM 645 C CA . LEU A 1 85 ? 0.491 3.322 17.345 1.00 98.38 85 LEU A CA 1
ATOM 646 C C . LEU A 1 85 ? -0.359 4.532 16.941 1.00 98.38 85 LEU A C 1
ATOM 648 O O . LEU A 1 85 ? -1.534 4.372 16.630 1.00 98.38 85 LEU A O 1
ATOM 652 N N . SER A 1 86 ? 0.230 5.729 16.889 1.00 97.88 86 SER A N 1
ATOM 653 C CA . SER A 1 86 ? -0.445 6.919 16.368 1.00 97.88 86 SER A CA 1
ATOM 654 C C . SER A 1 86 ? -0.674 6.851 14.852 1.00 97.88 86 SER A C 1
ATOM 656 O O . SER A 1 86 ? -1.644 7.428 14.372 1.00 97.88 86 SER A O 1
ATOM 658 N N . ASN A 1 87 ? 0.178 6.140 14.101 1.00 98.62 87 ASN A N 1
ATOM 659 C CA . ASN A 1 87 ? 0.024 5.970 12.654 1.00 98.62 87 ASN A CA 1
ATOM 660 C C . ASN A 1 87 ? -0.666 4.662 12.272 1.00 98.62 87 ASN A C 1
ATOM 662 O O . ASN A 1 87 ? -1.326 4.633 11.240 1.00 98.62 87 ASN A O 1
ATOM 666 N N . ILE A 1 88 ? -0.513 3.594 13.062 1.00 98.75 88 ILE A N 1
ATOM 667 C CA . ILE A 1 88 ? -1.094 2.286 12.756 1.00 98.75 88 ILE A CA 1
ATOM 668 C C . ILE A 1 88 ? -1.536 1.536 14.008 1.00 98.75 88 ILE A C 1
ATOM 670 O O . ILE A 1 88 ? -0.721 1.194 14.865 1.00 98.75 88 ILE A O 1
ATOM 674 N N . ASN A 1 89 ? -2.831 1.243 14.103 1.00 98.62 89 ASN A N 1
ATOM 675 C CA . ASN A 1 89 ? -3.381 0.442 15.193 1.00 98.62 89 ASN A CA 1
ATOM 676 C C . ASN A 1 89 ? -4.686 -0.268 14.806 1.00 98.62 89 ASN A C 1
ATOM 678 O O . ASN A 1 89 ? -5.283 0.016 13.769 1.00 98.62 89 ASN A O 1
ATOM 682 N N . ILE A 1 90 ? -5.125 -1.196 15.654 1.00 98.56 90 ILE A N 1
ATOM 683 C CA . ILE A 1 90 ? -6.449 -1.811 15.589 1.00 98.56 90 ILE A CA 1
ATOM 684 C C . ILE A 1 90 ? -7.426 -0.999 16.439 1.00 98.56 90 ILE A C 1
ATOM 686 O 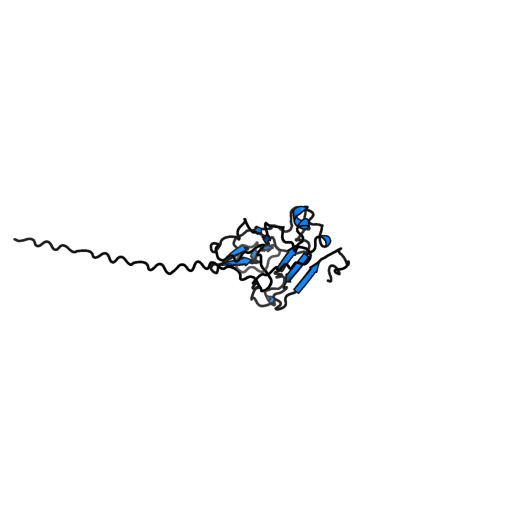O . ILE A 1 90 ? -7.171 -0.733 17.613 1.00 98.56 90 ILE A O 1
ATOM 690 N N . THR A 1 91 ? -8.561 -0.613 15.864 1.00 97.69 91 THR A N 1
ATOM 691 C CA . THR A 1 91 ? -9.609 0.124 16.579 1.00 97.69 91 THR A CA 1
ATOM 692 C C . THR A 1 91 ? -10.350 -0.768 17.576 1.00 97.69 91 THR A C 1
ATOM 694 O O . THR A 1 91 ? -10.334 -1.996 17.484 1.00 97.69 91 THR A O 1
ATOM 697 N N . SER A 1 92 ? -11.116 -0.158 18.482 1.00 96.56 92 SER A N 1
ATOM 698 C CA . SER A 1 92 ? -12.041 -0.889 19.361 1.00 96.56 92 SER A CA 1
ATOM 699 C C . SER A 1 92 ? -13.112 -1.697 18.613 1.00 96.56 92 SER A C 1
ATOM 701 O O . SER A 1 92 ? -13.725 -2.589 19.191 1.00 96.56 92 SER A O 1
ATOM 703 N N . GLN A 1 93 ? -13.347 -1.389 17.335 1.00 95.81 93 GLN A N 1
ATOM 704 C CA . GLN A 1 93 ? -14.287 -2.079 16.454 1.00 95.81 93 GLN A CA 1
ATOM 705 C C . GLN A 1 93 ? -13.624 -3.235 15.688 1.00 95.81 93 GLN A C 1
ATOM 707 O O . GLN A 1 93 ? -14.295 -3.890 14.894 1.00 95.81 93 GLN A O 1
ATOM 712 N N . GLY A 1 94 ? -12.331 -3.494 15.916 1.00 95.88 94 GLY A N 1
ATOM 713 C CA . GLY A 1 94 ? -11.605 -4.575 15.258 1.00 95.88 94 GLY A CA 1
ATOM 714 C C . GLY A 1 94 ? -11.271 -4.271 13.801 1.00 95.88 94 GLY A C 1
ATOM 715 O O . GLY A 1 94 ? -11.319 -5.166 12.969 1.00 95.88 94 GLY A O 1
ATOM 716 N N . THR A 1 95 ? -10.971 -3.011 13.473 1.00 96.62 95 THR A N 1
ATOM 717 C CA . THR A 1 95 ? -10.534 -2.599 12.129 1.00 96.62 95 THR A CA 1
ATOM 718 C C . THR A 1 95 ? -9.109 -2.077 12.175 1.00 96.62 95 THR A C 1
ATOM 720 O O . THR A 1 95 ? -8.741 -1.385 13.122 1.00 96.62 95 THR A O 1
ATOM 723 N N . LEU A 1 96 ? -8.319 -2.329 11.134 1.00 98.44 96 LEU A N 1
ATOM 724 C CA . LEU A 1 96 ? -7.052 -1.628 10.953 1.00 98.44 96 LEU A CA 1
ATOM 725 C C . LEU A 1 96 ? -7.309 -0.138 10.678 1.00 98.44 96 LEU A C 1
ATOM 727 O O . LEU A 1 96 ? -8.113 0.207 9.812 1.00 98.44 96 LEU A O 1
ATOM 731 N N . LEU A 1 97 ? -6.616 0.733 11.404 1.00 98.31 97 LEU A N 1
ATOM 732 C CA . LEU A 1 97 ? -6.603 2.176 11.203 1.00 98.31 97 LEU A CA 1
ATOM 733 C C . LEU A 1 97 ? -5.189 2.619 10.828 1.00 98.31 97 LEU A C 1
ATOM 735 O O . LEU A 1 97 ? -4.247 2.381 11.583 1.00 98.31 97 LEU A O 1
ATOM 739 N N . ILE A 1 98 ? -5.069 3.287 9.680 1.00 98.62 98 ILE A N 1
ATOM 740 C CA . ILE A 1 98 ? -3.857 3.988 9.251 1.00 98.62 98 ILE A CA 1
ATOM 741 C C . ILE A 1 98 ? -4.153 5.486 9.279 1.00 98.62 98 ILE A C 1
ATOM 743 O O . ILE A 1 98 ? -5.094 5.945 8.632 1.00 98.62 98 ILE A O 1
ATOM 747 N N . THR A 1 99 ? -3.355 6.237 10.034 1.00 97.62 99 THR A N 1
ATOM 748 C CA . THR A 1 99 ? -3.559 7.672 10.249 1.00 97.62 99 THR A CA 1
ATOM 749 C C . THR A 1 99 ? -2.325 8.455 9.799 1.00 97.62 99 THR A C 1
ATOM 751 O O . THR A 1 99 ? -1.275 8.361 10.451 1.00 97.62 99 THR A O 1
ATOM 754 N N . PRO A 1 100 ? -2.423 9.258 8.724 1.00 96.69 100 PRO A N 1
ATOM 755 C CA . PRO A 1 100 ? -1.410 10.256 8.430 1.00 96.69 100 PRO A CA 1
ATOM 756 C C . PRO A 1 100 ? -1.485 11.374 9.476 1.00 96.69 100 PRO A C 1
ATOM 758 O O . PRO A 1 100 ? -2.561 11.890 9.782 1.00 96.69 100 PRO A O 1
ATOM 761 N N . LEU A 1 101 ? -0.342 11.748 10.041 1.00 95.06 101 LEU A N 1
ATOM 762 C CA . LEU A 1 101 ? -0.235 12.765 11.079 1.00 95.06 101 LEU A CA 1
ATOM 763 C C . LEU A 1 101 ? 0.830 13.782 10.707 1.00 95.06 101 LEU A C 1
ATOM 765 O O . LEU A 1 101 ? 1.972 13.423 10.416 1.00 95.06 101 LEU A O 1
ATOM 769 N N . ARG A 1 102 ? 0.465 15.058 10.796 1.00 91.06 102 ARG A N 1
ATOM 770 C CA . ARG A 1 102 ? 1.424 16.155 10.780 1.00 91.06 102 ARG A CA 1
ATOM 771 C C . ARG A 1 102 ? 2.048 16.272 12.164 1.00 91.06 102 ARG A C 1
ATOM 773 O O . ARG A 1 102 ? 1.344 16.518 13.142 1.00 91.06 102 ARG A O 1
ATOM 780 N N . VAL A 1 103 ? 3.356 16.097 12.242 1.00 87.12 103 VAL A N 1
ATOM 781 C CA . VAL A 1 103 ? 4.129 16.264 13.468 1.00 87.12 103 VAL A CA 1
ATOM 782 C C . VAL A 1 103 ? 4.741 17.657 13.436 1.00 87.12 103 VAL A C 1
ATOM 784 O O . VAL A 1 103 ? 5.572 17.963 12.581 1.00 87.12 103 VAL A O 1
ATOM 787 N N . SER A 1 104 ? 4.292 18.506 14.359 1.00 80.50 104 SER A N 1
ATOM 788 C CA . SER A 1 104 ? 4.879 19.828 14.569 1.00 80.50 104 SER A CA 1
ATOM 789 C C . SER A 1 104 ? 6.263 19.670 15.188 1.00 80.50 104 SER A C 1
ATOM 791 O O . SER A 1 104 ? 6.410 18.993 16.208 1.00 80.50 104 SER A O 1
ATOM 793 N N . SER A 1 105 ? 7.271 20.306 14.597 1.00 68.44 105 SER A N 1
ATOM 794 C CA . SER A 1 105 ? 8.596 20.452 15.218 1.00 68.44 105 SER A CA 1
ATOM 795 C C . SER A 1 105 ? 8.577 21.477 16.364 1.00 68.44 105 SER A C 1
ATOM 797 O O . SER A 1 105 ? 9.422 21.448 17.257 1.00 68.44 105 SER A O 1
ATOM 799 N N . SER A 1 106 ? 7.564 22.349 16.380 1.00 63.16 106 SER A N 1
ATOM 800 C CA . SER A 1 106 ? 7.269 23.315 17.437 1.00 63.16 106 SER A CA 1
ATOM 801 C C . SER A 1 106 ? 6.373 22.688 18.512 1.00 63.16 106 SER A C 1
ATOM 803 O O . SER A 1 106 ? 5.285 22.184 18.230 1.00 63.16 106 SER A O 1
ATOM 805 N N . SER A 1 107 ? 6.783 22.777 19.777 1.00 56.09 107 SER A N 1
ATOM 806 C CA . SER A 1 107 ? 5.999 22.328 20.939 1.00 56.09 107 SER A CA 1
ATOM 807 C C . SER A 1 107 ? 4.857 23.280 21.331 1.00 56.09 107 SER A C 1
ATOM 809 O O . SER A 1 107 ? 4.160 23.035 22.317 1.00 56.09 107 SER A O 1
ATOM 811 N N . SER A 1 108 ? 4.641 24.369 20.585 1.00 57.38 108 SER A N 1
ATOM 812 C CA . SER A 1 108 ? 3.646 25.388 20.926 1.00 57.38 108 SER A CA 1
ATOM 813 C C . SER A 1 108 ? 2.326 25.185 20.174 1.00 57.38 108 SER A C 1
ATOM 815 O O . SER A 1 108 ? 2.226 25.377 18.963 1.00 57.38 108 SER A O 1
ATOM 817 N N . SER A 1 109 ? 1.288 24.799 20.920 1.00 50.84 109 SER A N 1
ATOM 818 C CA . SER A 1 109 ? -0.096 24.701 20.440 1.00 50.84 109 SER A CA 1
ATOM 819 C C . SER A 1 109 ? -0.542 26.012 19.778 1.00 50.84 109 SER A C 1
ATOM 821 O O . SER A 1 109 ? -0.547 27.053 20.430 1.00 50.84 109 SER A O 1
ATOM 823 N N . GLY A 1 110 ? -0.956 25.953 18.507 1.00 56.53 110 GLY A N 1
ATOM 824 C CA . GLY A 1 110 ? -1.479 27.103 17.753 1.00 56.53 110 GLY A CA 1
ATOM 825 C C . GLY A 1 110 ? -0.465 27.826 16.859 1.00 56.53 110 GLY A C 1
ATOM 826 O O . GLY A 1 110 ? -0.785 28.887 16.327 1.00 56.53 110 GLY A O 1
ATOM 827 N N . SER A 1 111 ? 0.740 27.279 16.681 1.00 57.50 111 SER A N 1
ATOM 828 C CA . SER A 1 111 ? 1.723 27.843 15.752 1.00 57.50 111 SER A CA 1
ATOM 829 C C . SER A 1 111 ? 1.333 27.601 14.284 1.00 57.50 111 SER A C 1
ATOM 831 O O . SER A 1 111 ? 0.729 26.587 13.931 1.00 57.50 111 SER A O 1
ATOM 833 N N . ILE A 1 112 ? 1.643 28.583 13.429 1.00 61.78 112 ILE A N 1
ATOM 834 C CA . ILE A 1 112 ? 1.503 28.476 11.972 1.00 61.78 112 ILE A CA 1
ATOM 835 C C . ILE A 1 112 ? 2.355 27.295 11.481 1.00 61.78 112 ILE A C 1
ATOM 837 O O . ILE A 1 112 ? 3.484 27.169 11.957 1.00 61.78 112 ILE A O 1
ATOM 841 N N . PRO A 1 113 ? 1.848 26.476 10.533 1.00 63.84 113 PRO A N 1
ATOM 842 C CA . PRO A 1 113 ? 2.625 25.516 9.751 1.00 63.84 113 PRO A CA 1
ATOM 843 C C . PRO A 1 113 ? 4.093 25.915 9.570 1.00 63.84 113 PRO A C 1
ATOM 845 O O . PRO A 1 113 ? 4.382 26.865 8.840 1.00 63.84 113 PRO A O 1
ATOM 848 N N . SER A 1 114 ? 5.012 25.210 10.232 1.00 65.38 114 SER A N 1
ATOM 849 C CA . SER A 1 114 ? 6.443 25.488 10.095 1.00 65.38 114 SER A CA 1
ATOM 850 C C . SER A 1 114 ? 7.026 24.727 8.899 1.00 65.38 114 SER A C 1
ATOM 852 O O . SER A 1 114 ? 6.483 23.701 8.486 1.00 65.38 114 SER A O 1
ATOM 854 N N . LEU A 1 115 ? 8.142 25.217 8.348 1.00 64.88 115 LEU A N 1
ATOM 855 C CA . LEU A 1 115 ? 8.908 24.500 7.316 1.00 64.88 115 LEU A CA 1
ATOM 856 C C . LEU A 1 115 ? 9.603 23.238 7.858 1.00 64.88 115 LEU A C 1
ATOM 858 O O . LEU A 1 115 ? 10.100 22.435 7.078 1.00 64.88 115 LEU A O 1
ATOM 862 N N . GLU A 1 116 ? 9.651 23.077 9.180 1.00 70.81 116 GLU A N 1
ATOM 863 C CA . GLU A 1 116 ? 10.245 21.928 9.865 1.00 70.81 116 GLU A CA 1
ATOM 864 C C . GLU A 1 116 ? 9.199 20.870 10.259 1.00 70.81 116 GLU A C 1
ATOM 866 O O . GLU A 1 116 ? 9.553 19.781 10.722 1.00 70.81 116 GLU A O 1
ATOM 871 N N . ASP A 1 117 ? 7.908 21.167 10.078 1.00 81.62 117 ASP A N 1
ATOM 872 C CA . ASP A 1 117 ? 6.853 20.180 10.268 1.00 81.62 117 ASP A CA 1
ATOM 873 C C . ASP A 1 117 ? 7.021 19.060 9.242 1.00 81.62 117 ASP A C 1
ATOM 875 O O . ASP A 1 117 ? 7.240 19.306 8.055 1.00 81.62 117 ASP A O 1
ATOM 879 N N . HIS A 1 118 ? 6.842 17.820 9.683 1.00 89.38 118 HIS A N 1
ATOM 880 C CA . HIS A 1 118 ? 6.926 16.656 8.808 1.00 89.38 118 HIS A CA 1
ATOM 881 C C . HIS A 1 118 ? 5.683 15.787 8.944 1.00 89.38 118 HIS A C 1
ATOM 883 O O . HIS A 1 118 ? 4.949 15.839 9.935 1.00 89.38 118 HIS A O 1
ATOM 889 N N . TRP A 1 119 ? 5.436 14.976 7.923 1.00 95.56 119 TRP A N 1
ATOM 890 C CA . TRP A 1 119 ? 4.340 14.021 7.928 1.00 95.56 119 TRP A CA 1
ATOM 891 C C . TRP A 1 119 ? 4.831 12.647 8.361 1.00 95.56 119 TRP A C 1
ATOM 893 O O . TRP A 1 119 ? 5.923 12.203 8.011 1.00 95.56 119 TRP A O 1
ATOM 903 N N . THR A 1 120 ? 3.992 11.952 9.113 1.00 98.06 120 THR A N 1
ATOM 904 C CA . THR A 1 120 ? 4.156 10.535 9.425 1.00 98.06 120 THR A CA 1
ATOM 905 C C . THR A 1 120 ? 2.925 9.777 8.966 1.00 98.06 120 THR A C 1
ATOM 907 O O . THR A 1 120 ? 1.828 10.329 8.943 1.00 98.06 120 THR A O 1
ATOM 910 N N . SER A 1 121 ? 3.092 8.517 8.585 1.00 98.56 121 SER A N 1
ATOM 911 C CA . SER A 1 121 ? 1.982 7.629 8.220 1.00 98.56 121 SER A CA 1
ATOM 912 C C . SER A 1 121 ? 2.393 6.174 8.466 1.00 98.56 121 SER A C 1
ATOM 914 O O . SER A 1 121 ? 3.406 5.923 9.123 1.00 98.56 121 SER A O 1
ATOM 916 N N . ALA A 1 122 ? 1.649 5.206 7.935 1.00 98.75 122 ALA A N 1
ATOM 917 C CA . ALA A 1 122 ? 2.061 3.808 7.913 1.00 98.75 122 ALA A CA 1
ATOM 918 C C . ALA A 1 122 ? 1.872 3.166 6.533 1.00 98.75 122 ALA A C 1
ATOM 920 O O . ALA A 1 122 ? 0.936 3.490 5.807 1.00 98.75 122 ALA A O 1
ATOM 921 N N . ARG A 1 123 ? 2.764 2.222 6.222 1.00 98.75 123 ARG A N 1
ATOM 922 C CA . ARG A 1 123 ? 2.733 1.341 5.052 1.00 98.75 123 ARG A CA 1
ATOM 923 C C . ARG A 1 123 ? 2.909 -0.088 5.545 1.00 98.75 123 ARG A C 1
ATOM 925 O O . ARG A 1 123 ? 3.830 -0.358 6.320 1.00 98.75 123 ARG A O 1
ATOM 932 N N . ILE A 1 124 ? 2.024 -0.988 5.126 1.00 98.62 124 ILE A N 1
ATOM 933 C CA . ILE A 1 124 ? 2.116 -2.406 5.475 1.00 98.62 124 ILE A CA 1
ATOM 934 C C . ILE A 1 124 ? 1.999 -3.298 4.254 1.00 98.62 124 ILE A C 1
ATOM 936 O O . ILE A 1 124 ? 1.289 -2.985 3.305 1.00 98.62 124 ILE A O 1
ATOM 940 N N . GLU A 1 125 ? 2.676 -4.434 4.323 1.00 97.94 125 GLU A N 1
ATOM 941 C CA . GLU A 1 125 ? 2.764 -5.426 3.256 1.00 97.94 125 GLU A CA 1
ATOM 942 C C . GLU A 1 125 ? 2.550 -6.816 3.840 1.00 97.94 125 GLU A C 1
ATOM 944 O O . GLU A 1 125 ? 2.896 -7.068 4.996 1.00 97.94 125 GLU A O 1
ATOM 949 N N . THR A 1 126 ? 2.006 -7.750 3.067 1.00 98.06 126 THR A N 1
ATOM 950 C CA . THR A 1 126 ? 1.846 -9.124 3.548 1.00 98.06 126 THR A CA 1
ATOM 951 C C . THR A 1 126 ? 3.202 -9.796 3.770 1.00 98.06 126 THR A C 1
ATOM 953 O O . THR A 1 126 ? 4.135 -9.661 2.975 1.00 98.06 126 THR A O 1
ATOM 956 N N . THR A 1 127 ? 3.331 -10.584 4.836 1.00 96.38 127 THR A N 1
ATOM 957 C CA . THR A 1 127 ? 4.527 -11.413 5.076 1.00 96.38 127 THR A CA 1
ATOM 958 C C . THR A 1 127 ? 4.697 -12.465 3.987 1.00 96.38 127 THR A C 1
ATOM 960 O O . THR A 1 127 ? 5.802 -12.655 3.490 1.00 96.38 127 THR A O 1
ATOM 963 N N . THR A 1 128 ? 3.599 -13.097 3.570 1.00 93.56 128 THR A N 1
ATOM 964 C CA . THR A 1 128 ? 3.577 -14.005 2.419 1.00 93.56 128 THR A CA 1
ATOM 965 C C . THR A 1 128 ? 3.704 -13.239 1.101 1.00 93.56 128 THR A C 1
ATOM 967 O O . THR A 1 128 ? 3.244 -12.099 0.978 1.00 93.56 128 THR A O 1
ATOM 970 N N . ASP A 1 129 ? 4.325 -13.876 0.113 1.00 91.12 129 ASP A N 1
ATOM 971 C CA . ASP A 1 129 ? 4.496 -13.379 -1.255 1.00 91.12 129 ASP A CA 1
ATOM 972 C C . ASP A 1 129 ? 4.034 -14.397 -2.317 1.00 91.12 129 ASP A C 1
ATOM 974 O O . ASP A 1 129 ? 4.301 -14.238 -3.508 1.00 91.12 129 ASP A O 1
ATOM 978 N N . HIS A 1 130 ? 3.356 -15.466 -1.894 1.00 87.75 130 HIS A N 1
ATOM 979 C CA . HIS A 1 130 ? 2.962 -16.583 -2.755 1.00 87.75 130 HIS A CA 1
ATOM 980 C C . HIS A 1 130 ? 1.489 -16.497 -3.179 1.00 87.75 130 HIS A C 1
ATOM 982 O O . HIS A 1 130 ? 0.759 -17.488 -3.149 1.00 87.75 130 HIS A O 1
ATOM 988 N N . PHE A 1 131 ? 1.038 -15.306 -3.574 1.00 91.94 131 PHE A N 1
ATOM 989 C CA . PHE A 1 131 ? -0.266 -15.137 -4.211 1.00 91.94 131 PHE A CA 1
ATOM 990 C C . PHE A 1 131 ? -0.128 -15.381 -5.704 1.00 91.94 131 PHE A C 1
ATOM 992 O O . PHE A 1 131 ? 0.442 -14.569 -6.426 1.00 91.94 131 PHE A O 1
ATOM 999 N N . SER A 1 132 ? -0.631 -16.517 -6.173 1.00 86.88 132 SER A N 1
ATOM 1000 C CA . SER A 1 132 ? -0.608 -16.847 -7.590 1.00 86.88 132 SER A CA 1
ATOM 1001 C C . SER A 1 132 ? -1.914 -17.487 -8.025 1.00 86.88 132 SER A C 1
ATOM 1003 O O . SER A 1 132 ? -2.644 -18.102 -7.244 1.00 86.88 132 SER A O 1
ATOM 1005 N N . CYS A 1 133 ? -2.209 -17.309 -9.306 1.00 85.00 133 CYS A N 1
ATOM 1006 C CA . CYS A 1 133 ? -3.326 -17.947 -9.963 1.00 85.00 133 CYS A CA 1
ATOM 1007 C C . CYS A 1 133 ? -2.778 -19.021 -10.912 1.00 85.00 133 CYS A C 1
ATOM 1009 O O . CYS A 1 133 ? -1.966 -18.682 -11.777 1.00 85.00 133 CYS A O 1
ATOM 1011 N N . PRO A 1 134 ? -3.161 -20.302 -10.773 1.00 86.75 134 PRO A N 1
ATOM 1012 C CA . PRO A 1 134 ? -2.743 -21.319 -11.730 1.00 86.75 134 PRO A CA 1
ATOM 1013 C C . PRO A 1 134 ? -3.334 -21.018 -13.119 1.00 86.75 134 PRO A C 1
ATOM 1015 O O . PRO A 1 134 ? -4.392 -20.386 -13.202 1.00 86.75 134 PRO A O 1
ATOM 1018 N N . PRO A 1 135 ? -2.713 -21.490 -14.217 1.00 92.50 135 PRO A N 1
ATOM 1019 C CA . PRO A 1 135 ? -3.293 -21.367 -15.551 1.00 92.50 135 PRO A CA 1
ATOM 1020 C C . PRO A 1 135 ? -4.750 -21.853 -15.587 1.00 92.50 135 PRO A C 1
ATOM 1022 O O . PRO A 1 135 ? -5.056 -22.953 -15.131 1.00 92.50 135 PRO A O 1
ATOM 1025 N N . GLY A 1 136 ? -5.652 -21.014 -16.103 1.00 92.88 136 GLY A N 1
ATOM 1026 C CA . GLY A 1 136 ? -7.096 -21.284 -16.138 1.00 92.88 136 GLY A CA 1
ATOM 1027 C C . GLY A 1 136 ? -7.851 -21.020 -14.826 1.00 92.88 136 GLY A C 1
ATOM 1028 O O . GLY A 1 136 ? -9.071 -21.169 -14.791 1.00 92.88 136 GLY A O 1
ATOM 1029 N N . GLY A 1 137 ? -7.162 -20.618 -13.756 1.00 92.88 137 GLY A N 1
ATOM 1030 C CA . GLY A 1 137 ? -7.770 -20.218 -12.491 1.00 92.88 137 GLY A CA 1
ATOM 1031 C C . GLY A 1 137 ? -8.262 -18.768 -12.477 1.00 92.88 137 GLY A C 1
ATOM 1032 O O . GLY A 1 137 ? -8.122 -18.018 -13.444 1.00 92.88 137 GLY A O 1
ATOM 1033 N N . LYS A 1 138 ? -8.813 -18.360 -11.328 1.00 93.00 138 LYS A N 1
ATOM 1034 C CA . LYS A 1 138 ? -9.077 -16.955 -10.982 1.00 93.00 138 LYS A CA 1
ATOM 1035 C C . LYS A 1 138 ? -8.533 -16.656 -9.588 1.00 93.00 138 LYS A C 1
ATOM 1037 O O . LYS A 1 138 ? -8.580 -17.518 -8.713 1.00 93.00 138 LYS A O 1
ATOM 1042 N N . LEU A 1 139 ? -8.032 -15.442 -9.388 1.00 94.44 139 LEU A N 1
ATOM 1043 C CA . LEU A 1 139 ? -7.636 -14.917 -8.085 1.00 94.44 139 LEU A CA 1
ATOM 1044 C C . LEU A 1 139 ? -8.448 -13.653 -7.810 1.00 94.44 139 LEU A C 1
ATOM 1046 O O . LEU A 1 139 ? -8.613 -12.823 -8.700 1.00 94.44 139 LEU A O 1
ATOM 1050 N N . LEU A 1 140 ? -8.947 -13.522 -6.584 1.00 94.38 140 LEU A N 1
ATOM 1051 C C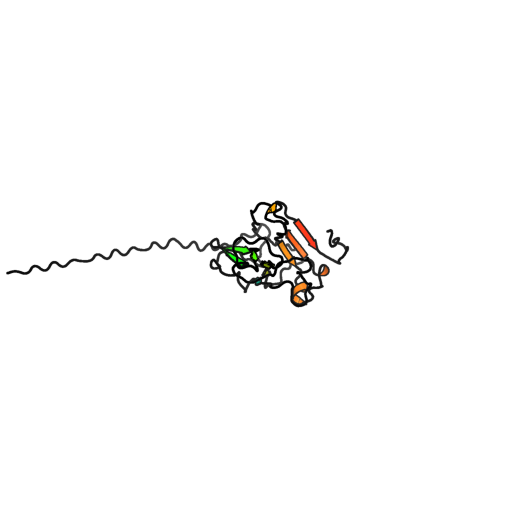A . LEU A 1 140 ? -9.618 -12.321 -6.109 1.00 94.38 140 LEU A CA 1
ATOM 1052 C C . LEU A 1 140 ? -8.831 -11.745 -4.940 1.00 94.38 140 LEU A C 1
ATOM 1054 O O . LEU A 1 140 ? -8.580 -12.440 -3.957 1.00 94.38 140 LEU A O 1
ATOM 1058 N N . ILE A 1 141 ? -8.495 -10.466 -5.054 1.00 95.44 141 ILE A N 1
ATOM 1059 C CA . ILE A 1 141 ? -7.930 -9.661 -3.979 1.00 95.44 141 ILE A CA 1
ATOM 1060 C C . ILE A 1 141 ? -8.982 -8.607 -3.639 1.00 95.44 141 ILE A C 1
ATOM 1062 O O . ILE A 1 141 ? -9.443 -7.881 -4.516 1.00 95.44 141 ILE A O 1
ATOM 1066 N N . SER A 1 142 ? -9.415 -8.560 -2.381 1.00 94.75 142 SER A N 1
ATOM 1067 C CA . SER A 1 142 ? -10.505 -7.681 -1.955 1.00 94.75 142 SER A CA 1
ATOM 1068 C C . SER A 1 142 ? -10.279 -7.159 -0.546 1.00 94.75 142 SER A C 1
ATOM 1070 O O . SER A 1 142 ? -9.854 -7.915 0.328 1.00 94.75 142 SER A O 1
ATOM 1072 N N . ALA A 1 143 ? -10.659 -5.906 -0.313 1.00 95.38 143 ALA A N 1
ATOM 1073 C CA . ALA A 1 143 ? -10.694 -5.291 1.005 1.00 95.38 143 ALA A CA 1
ATOM 1074 C C . ALA A 1 143 ? -11.976 -4.462 1.170 1.00 95.38 143 ALA A C 1
ATOM 1076 O O . ALA A 1 143 ? -12.483 -3.886 0.209 1.00 95.38 143 ALA A O 1
ATOM 1077 N N . SER A 1 144 ? -12.493 -4.392 2.399 1.00 95.12 144 SER A N 1
ATOM 1078 C CA . SER A 1 144 ? -13.559 -3.455 2.769 1.00 95.12 144 SER A CA 1
ATOM 1079 C C . SER A 1 144 ? -12.918 -2.232 3.414 1.00 95.12 144 SER A C 1
ATOM 1081 O O . SER A 1 144 ? -12.494 -2.293 4.567 1.00 95.12 144 SER A O 1
ATOM 1083 N N . LEU A 1 145 ? -12.834 -1.136 2.664 1.00 95.31 145 LEU A N 1
ATOM 1084 C CA . LEU A 1 145 ? -12.082 0.059 3.040 1.00 95.31 145 LEU A CA 1
ATOM 1085 C C . LEU A 1 145 ? -13.010 1.256 3.254 1.00 95.31 145 LEU A C 1
ATOM 1087 O O . LEU A 1 145 ? -14.048 1.387 2.608 1.00 95.31 145 LEU A O 1
ATOM 1091 N N . ARG A 1 146 ? -12.601 2.162 4.144 1.00 94.88 146 ARG A N 1
ATOM 1092 C CA . ARG A 1 146 ? -13.189 3.495 4.288 1.00 94.88 146 ARG A CA 1
ATOM 1093 C C . ARG A 1 146 ? -12.066 4.523 4.287 1.00 94.88 146 ARG A C 1
ATOM 1095 O O . ARG A 1 146 ? -11.240 4.522 5.195 1.00 94.88 146 ARG A O 1
ATOM 1102 N N . PHE A 1 147 ? -12.063 5.405 3.293 1.00 93.00 147 PHE A N 1
ATOM 1103 C CA . PHE A 1 147 ? -11.153 6.547 3.259 1.00 93.00 147 PHE A CA 1
ATOM 1104 C C . PHE A 1 147 ? -11.616 7.669 4.198 1.00 93.00 147 PHE A C 1
ATOM 1106 O O . PHE A 1 147 ? -12.737 7.653 4.723 1.00 93.00 147 PHE A O 1
ATOM 1113 N N . GLY A 1 148 ? -10.722 8.628 4.445 1.00 87.69 148 GLY A N 1
ATOM 1114 C CA . GLY A 1 148 ? -10.978 9.762 5.327 1.00 87.69 148 GLY A CA 1
ATOM 1115 C C . GLY A 1 148 ? -12.225 10.545 4.913 1.00 87.69 148 GLY A C 1
ATOM 1116 O O . GLY A 1 148 ? -12.434 10.840 3.740 1.00 87.69 148 GLY A O 1
ATOM 1117 N N . SER A 1 149 ? -13.063 10.903 5.889 1.00 88.75 149 SER A N 1
ATOM 1118 C CA . SER A 1 149 ? -14.312 11.642 5.653 1.00 88.75 149 SER A CA 1
ATOM 1119 C C . SER A 1 149 ? -14.184 13.152 5.868 1.00 88.75 149 SER A C 1
ATOM 1121 O O . SER A 1 149 ? -15.195 13.835 6.021 1.00 88.75 149 SER A O 1
ATOM 1123 N N . ALA A 1 150 ? -12.959 13.676 5.953 1.00 90.31 150 ALA A N 1
ATOM 1124 C CA . ALA A 1 150 ? -12.743 15.116 6.025 1.00 90.31 150 ALA A CA 1
ATOM 1125 C C . ALA A 1 150 ? -13.151 15.783 4.691 1.00 90.31 150 ALA A C 1
ATOM 1127 O O . ALA A 1 150 ? -13.148 15.131 3.648 1.00 90.31 150 ALA A O 1
ATOM 1128 N N . PRO A 1 151 ? -13.498 17.076 4.666 1.00 89.06 151 PRO A N 1
ATOM 1129 C CA . PRO A 1 151 ? -13.737 17.774 3.405 1.00 89.06 151 PRO A CA 1
ATOM 1130 C C . PRO A 1 151 ? -12.487 17.750 2.511 1.00 89.06 151 PRO A C 1
ATOM 1132 O O . PRO A 1 151 ? -11.375 17.874 3.021 1.00 89.06 151 PRO A O 1
ATOM 1135 N N . SER A 1 152 ? -12.662 17.646 1.189 1.00 89.06 152 SER A N 1
ATOM 1136 C CA . SER A 1 152 ? -11.554 17.603 0.212 1.00 89.06 152 SER A CA 1
ATOM 1137 C C . SER A 1 152 ? -10.478 18.693 0.418 1.00 89.06 152 SER A C 1
ATOM 1139 O O . SER A 1 152 ? -9.298 18.344 0.420 1.00 89.06 152 SER A O 1
ATOM 1141 N N . PRO A 1 153 ? -10.809 19.966 0.737 1.00 90.44 153 PRO A N 1
ATOM 1142 C CA . PRO A 1 153 ? -9.787 20.983 1.019 1.00 90.44 153 PRO A CA 1
ATOM 1143 C C . PRO A 1 153 ? -8.856 20.651 2.196 1.00 90.44 153 PRO A C 1
ATOM 1145 O O . PRO A 1 153 ? -7.715 21.097 2.227 1.00 90.44 153 PRO A O 1
ATOM 1148 N N . SER A 1 154 ? -9.323 19.859 3.163 1.00 89.62 154 SER A N 1
ATOM 1149 C CA . SER A 1 154 ? -8.529 19.386 4.305 1.00 89.62 154 SER A CA 1
ATOM 1150 C C . SER A 1 154 ? -7.753 18.100 4.008 1.00 89.62 154 SER A C 1
ATOM 1152 O O . SER A 1 154 ? -7.048 17.603 4.881 1.00 89.62 154 SER A O 1
ATOM 1154 N N . GLN A 1 155 ? -7.902 17.549 2.803 1.00 93.00 155 GLN A N 1
ATOM 1155 C CA . GLN A 1 155 ? -7.266 16.312 2.358 1.00 93.00 155 GLN A CA 1
ATOM 1156 C C . GLN A 1 155 ? -6.277 16.540 1.207 1.00 93.00 155 GLN A C 1
ATOM 1158 O O . GLN A 1 155 ? -5.815 15.569 0.620 1.00 93.00 155 GLN A O 1
ATOM 1163 N N . MET A 1 156 ? -5.928 17.786 0.872 1.00 94.12 156 MET A N 1
ATOM 1164 C CA . MET A 1 156 ? -4.929 18.067 -0.165 1.00 94.12 156 MET A CA 1
ATOM 1165 C C . MET A 1 156 ? -3.591 17.381 0.163 1.00 94.12 156 MET A C 1
ATOM 1167 O O . MET A 1 156 ? -3.028 17.600 1.234 1.00 94.12 156 MET A O 1
ATOM 1171 N N . GLY A 1 157 ? -3.103 16.544 -0.755 1.00 94.19 157 GLY A N 1
ATOM 1172 C CA . GLY A 1 157 ? -1.910 15.706 -0.596 1.00 94.19 157 GLY A CA 1
ATOM 1173 C C . GLY A 1 157 ? -2.154 14.341 0.061 1.00 94.19 157 GLY A C 1
ATOM 1174 O O . GLY A 1 157 ? -1.229 13.540 0.144 1.00 94.19 157 GLY A O 1
ATOM 1175 N N . ILE A 1 158 ? -3.375 14.044 0.522 1.00 96.69 158 ILE A N 1
ATOM 1176 C CA . ILE A 1 158 ? -3.726 12.730 1.074 1.00 96.69 158 ILE A CA 1
ATOM 1177 C C . ILE A 1 158 ? -3.975 11.747 -0.071 1.00 96.69 158 ILE A C 1
ATOM 1179 O O . ILE A 1 158 ? -4.856 11.978 -0.903 1.00 96.69 158 ILE A O 1
ATOM 1183 N N . TRP A 1 159 ? -3.215 10.649 -0.069 1.00 97.69 159 TRP A N 1
ATOM 1184 C CA . TRP A 1 159 ? -3.234 9.606 -1.096 1.00 97.69 159 TRP A CA 1
ATOM 1185 C C . TRP A 1 159 ? -3.267 8.201 -0.461 1.00 97.69 159 TRP A C 1
ATOM 1187 O O . TRP A 1 159 ? -2.223 7.584 -0.255 1.00 97.69 159 TRP A O 1
ATOM 1197 N N . PRO A 1 160 ? -4.441 7.697 -0.032 1.00 97.44 160 PRO A N 1
ATOM 1198 C CA . PRO A 1 160 ? -4.590 6.302 0.371 1.00 97.44 160 PRO A CA 1
ATOM 1199 C C . PRO A 1 160 ? -4.554 5.365 -0.843 1.00 97.44 160 PRO A C 1
ATOM 1201 O O . PRO A 1 160 ? -5.190 5.646 -1.861 1.00 97.44 160 PRO A O 1
ATOM 1204 N N . SER A 1 161 ? -3.898 4.214 -0.684 1.00 97.88 161 SER A N 1
ATOM 1205 C CA . SER A 1 161 ? -3.836 3.162 -1.699 1.00 97.88 161 SER A CA 1
ATOM 1206 C C . SER A 1 161 ? -4.047 1.761 -1.111 1.00 97.88 161 SER A C 1
ATOM 1208 O O . SER A 1 161 ? -3.718 1.473 0.045 1.00 97.88 161 SER A O 1
ATOM 1210 N N . PHE A 1 162 ? -4.619 0.877 -1.925 1.00 98.62 162 PHE A N 1
ATOM 1211 C CA . PHE A 1 162 ? -4.681 -0.568 -1.730 1.00 98.62 162 PHE A CA 1
ATOM 1212 C C . PHE A 1 162 ? -4.319 -1.236 -3.051 1.00 98.62 162 PHE A C 1
ATOM 1214 O O . PHE A 1 162 ? -5.020 -1.077 -4.047 1.00 98.62 162 PHE A O 1
ATOM 1221 N N . TRP A 1 163 ? -3.214 -1.965 -3.048 1.00 98.38 163 TRP A N 1
ATOM 1222 C CA . TRP A 1 163 ? -2.514 -2.365 -4.261 1.00 98.38 163 TRP A CA 1
ATOM 1223 C C . TRP A 1 163 ? -1.800 -3.705 -4.047 1.00 98.38 163 TRP A C 1
ATOM 1225 O O . TRP A 1 163 ? -1.721 -4.218 -2.924 1.00 98.38 163 TRP A O 1
ATOM 1235 N N . ALA A 1 164 ? -1.318 -4.301 -5.132 1.00 97.62 164 ALA A N 1
ATOM 1236 C CA . ALA A 1 164 ? -0.557 -5.542 -5.131 1.00 97.62 164 ALA A CA 1
ATOM 1237 C C . ALA A 1 164 ? 0.661 -5.423 -6.051 1.00 97.62 164 ALA A C 1
ATOM 1239 O O . ALA A 1 164 ? 0.550 -4.915 -7.160 1.00 97.62 164 ALA A O 1
ATOM 1240 N N . LEU A 1 165 ? 1.801 -5.962 -5.614 1.00 96.44 165 LEU A N 1
ATOM 1241 C CA . LEU A 1 165 ? 3.071 -5.894 -6.338 1.00 96.44 165 LEU A CA 1
ATOM 1242 C C . LEU A 1 165 ? 3.652 -7.283 -6.568 1.00 96.44 165 LEU A C 1
ATOM 1244 O O . LEU A 1 165 ? 3.559 -8.159 -5.700 1.00 96.44 165 LEU A O 1
ATOM 1248 N N . GLY A 1 166 ? 4.299 -7.474 -7.716 1.00 95.44 166 GLY A N 1
ATOM 1249 C CA . GLY A 1 166 ? 5.001 -8.708 -8.034 1.00 95.44 166 GLY A CA 1
ATOM 1250 C C . GLY A 1 166 ? 6.019 -9.092 -6.962 1.00 95.44 166 GLY A C 1
ATOM 1251 O O . GLY A 1 166 ? 6.870 -8.299 -6.556 1.00 95.44 166 GLY A O 1
ATOM 1252 N N . SER A 1 167 ? 5.974 -10.352 -6.524 1.00 92.94 167 SER A N 1
ATOM 1253 C CA . SER A 1 167 ? 6.807 -10.860 -5.425 1.00 92.94 167 SER A CA 1
ATOM 1254 C C . SER A 1 167 ? 8.309 -10.679 -5.652 1.00 92.94 167 SER A C 1
ATOM 1256 O O . SER A 1 167 ? 9.065 -10.522 -4.694 1.00 92.94 167 SER A O 1
ATOM 1258 N N . GLU A 1 168 ? 8.745 -10.682 -6.914 1.00 88.19 168 GLU A N 1
ATOM 1259 C CA . GLU A 1 168 ? 10.152 -10.519 -7.288 1.00 88.19 168 GLU A CA 1
ATOM 1260 C C . GLU A 1 168 ? 10.724 -9.155 -6.895 1.00 88.19 168 GLU A C 1
ATOM 1262 O O . GLU A 1 168 ? 11.921 -9.079 -6.603 1.00 88.19 168 GLU A O 1
ATOM 1267 N N . PHE A 1 169 ? 9.885 -8.117 -6.793 1.00 91.69 169 PHE A N 1
ATOM 1268 C CA . PHE A 1 169 ? 10.300 -6.795 -6.325 1.00 91.69 169 PHE A CA 1
ATOM 1269 C C . PHE A 1 169 ? 10.916 -6.874 -4.923 1.00 91.69 169 PHE A C 1
ATOM 1271 O O . PHE A 1 169 ? 12.005 -6.359 -4.676 1.00 91.69 169 PHE A O 1
ATOM 1278 N N . ARG A 1 170 ? 10.268 -7.622 -4.020 1.00 89.31 170 ARG A N 1
ATOM 1279 C CA . ARG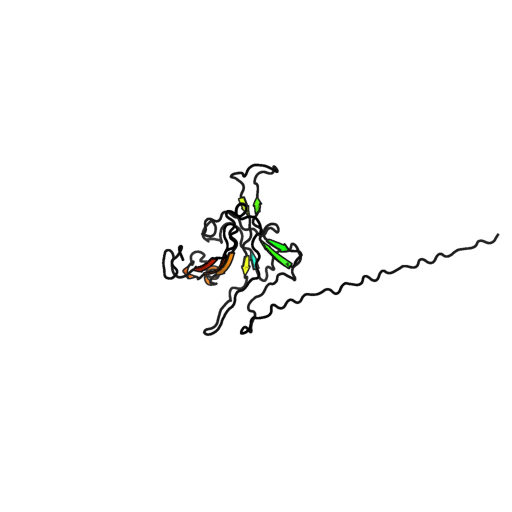 A 1 170 ? 10.762 -7.847 -2.658 1.00 89.31 170 ARG A CA 1
ATOM 1280 C C . ARG A 1 170 ? 11.797 -8.971 -2.584 1.00 89.31 170 ARG A C 1
ATOM 1282 O O . ARG A 1 170 ? 12.832 -8.782 -1.953 1.00 89.31 170 ARG A O 1
ATOM 1289 N N . ARG A 1 171 ? 11.560 -10.130 -3.220 1.00 85.94 171 ARG A N 1
ATOM 1290 C CA . ARG A 1 171 ? 12.451 -11.311 -3.113 1.00 85.94 171 ARG A CA 1
ATOM 1291 C C . ARG A 1 171 ? 13.863 -11.044 -3.610 1.00 85.94 171 ARG A C 1
ATOM 1293 O O . ARG A 1 171 ? 14.820 -11.521 -3.009 1.00 85.94 171 ARG A O 1
ATOM 1300 N N . SER A 1 172 ? 13.993 -10.308 -4.710 1.00 83.25 172 SER A N 1
ATOM 1301 C CA . SER A 1 172 ? 15.306 -10.021 -5.283 1.00 83.25 172 SER A CA 1
ATOM 1302 C C . SER A 1 172 ? 16.036 -8.879 -4.571 1.00 83.25 172 SER A C 1
ATOM 1304 O O . SER A 1 172 ? 17.226 -8.690 -4.807 1.00 83.25 172 SER A O 1
ATOM 1306 N N . GLY A 1 173 ? 15.336 -8.103 -3.731 1.00 81.75 173 GLY A N 1
ATOM 1307 C CA . GLY A 1 173 ? 15.843 -6.848 -3.169 1.00 81.75 173 GLY A CA 1
ATOM 1308 C C . GLY A 1 173 ? 16.118 -5.769 -4.225 1.00 81.75 173 GLY A C 1
ATOM 1309 O O . GLY A 1 173 ? 16.729 -4.750 -3.909 1.00 81.75 173 GLY A O 1
ATOM 1310 N N . ARG A 1 174 ? 15.695 -5.995 -5.478 1.00 84.81 174 ARG A N 1
ATOM 1311 C CA . ARG A 1 174 ? 15.825 -5.062 -6.600 1.00 84.81 174 ARG A CA 1
ATOM 1312 C C . ARG A 1 174 ? 14.614 -4.148 -6.635 1.00 84.81 174 ARG A C 1
ATOM 1314 O O . ARG A 1 174 ? 13.675 -4.342 -7.410 1.00 84.81 174 ARG A O 1
ATOM 1321 N N . TYR A 1 175 ? 14.649 -3.150 -5.765 1.00 88.12 175 TYR A N 1
ATOM 1322 C CA . TYR A 1 175 ? 13.626 -2.110 -5.667 1.00 88.12 175 TYR A CA 1
ATOM 1323 C C . TYR A 1 175 ? 13.609 -1.149 -6.878 1.00 88.12 175 TYR A C 1
ATOM 1325 O O . TYR A 1 175 ? 12.854 -0.184 -6.886 1.00 88.12 175 TYR A O 1
ATOM 1333 N N . ASP A 1 176 ? 14.423 -1.423 -7.899 1.00 85.56 176 ASP A N 1
ATOM 1334 C CA . ASP A 1 176 ? 14.476 -0.789 -9.219 1.00 85.56 176 ASP A CA 1
ATOM 1335 C C . ASP A 1 176 ? 13.821 -1.645 -10.325 1.00 85.56 176 ASP A C 1
ATOM 1337 O O . ASP A 1 176 ? 13.846 -1.275 -11.494 1.00 85.56 176 ASP A O 1
ATOM 1341 N N . SER A 1 177 ? 13.223 -2.794 -9.981 1.00 91.81 177 SER A N 1
ATOM 1342 C CA . SER A 1 177 ? 12.579 -3.700 -10.950 1.00 91.81 177 SER A CA 1
ATOM 1343 C C . SER A 1 177 ? 11.171 -3.276 -11.390 1.00 91.81 177 SER A C 1
ATOM 1345 O O . SER A 1 177 ? 10.556 -3.940 -12.226 1.00 91.81 177 SER A O 1
ATOM 1347 N N . TRP A 1 178 ? 10.645 -2.181 -10.847 1.00 94.69 178 TRP A N 1
ATOM 1348 C CA . TRP A 1 178 ? 9.400 -1.567 -11.305 1.00 94.69 178 TRP A CA 1
ATOM 1349 C C . TRP A 1 178 ? 9.612 -0.860 -12.664 1.00 94.69 178 TRP A C 1
ATOM 1351 O O . TRP A 1 178 ? 10.679 -0.279 -12.870 1.00 94.69 178 TRP A O 1
ATOM 1361 N N . PRO A 1 179 ? 8.655 -0.899 -13.616 1.00 95.94 179 PRO A N 1
ATOM 1362 C CA . PRO A 1 179 ? 7.329 -1.531 -13.555 1.00 95.94 179 PRO A CA 1
ATOM 1363 C C . PRO A 1 179 ? 7.339 -2.995 -14.027 1.00 95.94 179 PRO A C 1
ATOM 1365 O O . PRO A 1 179 ? 6.307 -3.661 -14.038 1.00 95.94 179 PRO A O 1
ATOM 1368 N N . ALA A 1 180 ? 8.497 -3.539 -14.416 1.00 95.56 180 ALA A N 1
ATOM 1369 C CA . ALA A 1 180 ? 8.615 -4.896 -14.954 1.00 95.56 180 ALA A CA 1
ATOM 1370 C C . ALA A 1 180 ? 8.174 -5.991 -13.963 1.00 95.56 180 ALA A C 1
ATOM 1372 O O . ALA A 1 180 ? 7.740 -7.062 -14.386 1.00 95.56 180 ALA A O 1
ATOM 1373 N N . ALA A 1 181 ? 8.260 -5.726 -12.656 1.00 94.75 181 ALA A N 1
ATOM 1374 C CA . ALA A 1 181 ? 7.738 -6.607 -11.613 1.00 94.75 181 ALA A CA 1
ATOM 1375 C C . ALA A 1 181 ? 6.203 -6.764 -11.651 1.00 94.75 181 ALA A C 1
ATOM 1377 O O . ALA A 1 181 ? 5.695 -7.775 -11.168 1.00 94.75 181 ALA A O 1
ATOM 1378 N N . GLY A 1 182 ? 5.485 -5.808 -12.250 1.00 95.75 182 GLY A N 1
ATOM 1379 C CA . GLY A 1 182 ? 4.028 -5.753 -12.298 1.00 95.75 182 GLY A CA 1
ATOM 1380 C C . GLY A 1 182 ? 3.411 -5.201 -11.012 1.00 95.75 182 GLY A C 1
ATOM 1381 O O . GLY A 1 182 ? 3.732 -5.672 -9.919 1.00 95.75 182 GLY A O 1
ATOM 1382 N N . GLU A 1 183 ? 2.490 -4.251 -11.153 1.00 97.44 183 GLU A N 1
ATOM 1383 C CA . GLU A 1 183 ? 1.714 -3.652 -10.060 1.00 97.44 183 GLU A CA 1
ATOM 1384 C C . GLU A 1 183 ? 0.237 -3.565 -10.445 1.00 97.44 183 GLU A C 1
ATOM 1386 O O . GLU A 1 183 ? -0.088 -3.266 -11.593 1.00 97.44 183 GLU A O 1
ATOM 1391 N N . ILE A 1 184 ? -0.652 -3.856 -9.498 1.00 97.50 184 ILE A N 1
ATOM 1392 C CA . ILE A 1 184 ? -2.100 -3.711 -9.656 1.00 97.50 184 ILE A CA 1
ATOM 1393 C C . ILE A 1 184 ? -2.603 -2.803 -8.541 1.00 97.50 184 ILE A C 1
ATOM 1395 O O . ILE A 1 184 ? -2.686 -3.229 -7.384 1.00 97.50 184 ILE A O 1
ATOM 1399 N N . ASP A 1 185 ? -3.025 -1.602 -8.907 1.00 98.12 185 ASP A N 1
ATOM 1400 C CA . ASP A 1 185 ? -3.660 -0.656 -8.002 1.00 98.12 185 ASP A CA 1
ATOM 1401 C C . ASP A 1 185 ? -5.154 -0.934 -7.952 1.00 98.12 185 ASP A C 1
ATOM 1403 O O . ASP A 1 185 ? -5.915 -0.663 -8.879 1.00 98.12 185 ASP A O 1
ATOM 1407 N N . ILE A 1 186 ? -5.586 -1.562 -6.861 1.00 98.25 186 ILE A N 1
ATOM 1408 C CA . ILE A 1 186 ? -6.967 -2.026 -6.703 1.00 98.25 186 ILE A CA 1
ATOM 1409 C C . ILE A 1 186 ? -7.865 -0.863 -6.282 1.00 98.25 186 ILE A C 1
ATOM 1411 O O . ILE A 1 186 ? -9.033 -0.814 -6.678 1.00 98.25 186 ILE A O 1
ATOM 1415 N N . ALA A 1 187 ? -7.343 0.045 -5.458 1.00 97.94 187 ALA A N 1
ATOM 1416 C CA . ALA A 1 187 ? -8.022 1.273 -5.092 1.00 97.94 187 ALA A CA 1
ATOM 1417 C C . ALA A 1 187 ? -7.039 2.359 -4.658 1.00 97.94 187 ALA A C 1
ATOM 1419 O O . ALA A 1 187 ? -6.423 2.249 -3.598 1.00 97.94 187 ALA A O 1
ATOM 1420 N N . GLU A 1 188 ? -7.001 3.451 -5.408 1.00 97.44 188 GLU A N 1
ATOM 1421 C CA . GLU A 1 188 ? -6.332 4.690 -5.020 1.00 97.44 188 GLU A CA 1
ATOM 1422 C C . GLU A 1 188 ? -7.322 5.846 -4.965 1.00 97.44 188 GLU A C 1
ATOM 1424 O O . GLU A 1 188 ? -8.289 5.896 -5.721 1.00 97.44 188 GLU A O 1
ATOM 1429 N N . SER A 1 189 ? -7.096 6.801 -4.073 1.00 95.31 189 SER A N 1
ATOM 1430 C CA . SER A 1 189 ? -7.827 8.068 -4.066 1.00 95.31 189 SER A CA 1
ATOM 1431 C C . SER A 1 189 ? -6.873 9.195 -3.725 1.00 95.31 189 SER A C 1
ATOM 1433 O O . SER A 1 189 ? -5.931 8.997 -2.967 1.00 95.31 189 SER A O 1
ATOM 1435 N N . ILE A 1 190 ? -7.124 10.384 -4.264 1.00 95.31 190 ILE A N 1
ATOM 1436 C CA . ILE A 1 190 ? -6.303 11.570 -4.028 1.00 95.31 190 ILE A CA 1
ATOM 1437 C C . ILE A 1 190 ? -7.173 12.733 -3.568 1.00 95.31 190 ILE A C 1
ATOM 1439 O O . ILE A 1 190 ? -8.307 12.903 -4.020 1.00 95.31 190 ILE A O 1
ATOM 1443 N N . ASN A 1 191 ? -6.638 13.567 -2.678 1.00 95.62 191 ASN A N 1
ATOM 1444 C CA . ASN A 1 191 ? -7.230 14.853 -2.291 1.00 95.62 191 ASN A CA 1
ATOM 1445 C C . ASN A 1 191 ? -8.661 14.764 -1.724 1.00 95.62 191 ASN A C 1
ATOM 1447 O O . ASN A 1 191 ? -9.454 15.701 -1.853 1.00 95.62 191 ASN A O 1
ATOM 1451 N N . GLY A 1 192 ? -9.021 13.630 -1.111 1.00 93.00 192 GLY A N 1
ATOM 1452 C CA . GLY A 1 192 ? -10.379 13.382 -0.617 1.00 93.00 192 GLY A CA 1
ATOM 1453 C C . GLY A 1 192 ? -11.432 13.276 -1.726 1.00 93.00 192 GLY A C 1
ATOM 1454 O O . GLY A 1 192 ? -12.607 13.555 -1.479 1.00 93.00 192 GLY A O 1
ATOM 1455 N N . SER A 1 193 ? -11.017 12.927 -2.947 1.00 92.81 193 SER A N 1
ATOM 1456 C CA . SER A 1 193 ? -11.914 12.671 -4.071 1.00 92.81 193 SER A CA 1
ATOM 1457 C C . SER A 1 193 ? -12.894 11.535 -3.746 1.00 92.81 193 SER A C 1
ATOM 1459 O O . SER A 1 193 ? -12.488 10.518 -3.181 1.00 92.81 193 SER A O 1
ATOM 1461 N N . PRO A 1 194 ? -14.177 11.645 -4.142 1.00 90.69 194 PRO A N 1
ATOM 1462 C CA . PRO A 1 194 ? -15.122 10.536 -4.033 1.00 90.69 194 PRO A CA 1
ATOM 1463 C C . PRO A 1 194 ? -14.877 9.437 -5.082 1.00 90.69 194 PRO A C 1
ATOM 1465 O O . PRO A 1 194 ? -15.564 8.418 -5.056 1.00 90.69 194 PRO A O 1
ATOM 1468 N N . ALA A 1 195 ? -13.950 9.649 -6.021 1.00 93.50 195 ALA A N 1
ATOM 1469 C CA . ALA A 1 195 ? -13.555 8.662 -7.015 1.00 93.50 195 ALA A CA 1
ATOM 1470 C C . ALA A 1 195 ? -12.425 7.760 -6.502 1.00 93.50 195 ALA A C 1
ATOM 1472 O O . ALA A 1 195 ? -11.644 8.141 -5.623 1.00 93.50 195 ALA A O 1
ATOM 1473 N N . VAL A 1 196 ? -12.352 6.577 -7.107 1.00 95.56 196 VAL A N 1
ATOM 1474 C CA . VAL A 1 196 ? -11.257 5.624 -6.948 1.00 95.56 196 VAL A CA 1
ATOM 1475 C C . VAL A 1 196 ? -10.607 5.423 -8.310 1.00 95.56 196 VAL A C 1
ATOM 1477 O O . VAL A 1 196 ? -11.316 5.264 -9.305 1.00 95.56 196 VAL A O 1
ATOM 1480 N N . TRP A 1 197 ? -9.280 5.429 -8.339 1.00 96.62 197 TRP A N 1
ATOM 1481 C CA . TRP A 1 197 ? -8.474 5.073 -9.498 1.00 96.62 197 TRP A CA 1
ATOM 1482 C C . TRP A 1 197 ? -7.987 3.636 -9.365 1.00 96.62 197 TRP A C 1
ATOM 1484 O O . TRP A 1 197 ? -7.780 3.135 -8.255 1.00 96.62 197 TRP A O 1
ATOM 1494 N N . GLN A 1 198 ? -7.898 2.969 -10.51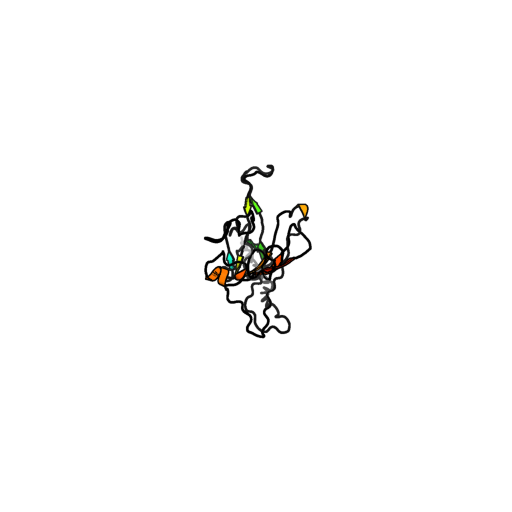0 1.00 96.94 198 GLN A N 1
ATOM 1495 C CA . GLN A 1 198 ? -7.439 1.596 -10.632 1.00 96.94 198 GLN A CA 1
ATOM 1496 C C . GLN A 1 198 ? -6.520 1.525 -11.839 1.00 96.94 198 GLN A C 1
ATOM 1498 O O . GLN A 1 198 ? -6.940 1.893 -12.940 1.00 96.94 198 GLN A O 1
ATOM 1503 N N . SER A 1 199 ? -5.312 1.033 -11.619 1.00 96.81 199 SER A N 1
ATOM 1504 C CA . SER A 1 199 ? -4.228 1.088 -12.593 1.00 96.81 199 SER A CA 1
ATOM 1505 C C . SER A 1 199 ? -3.508 -0.253 -12.662 1.00 96.81 199 SER A C 1
ATOM 1507 O O . SER A 1 199 ? -3.559 -1.074 -11.740 1.00 96.81 199 SER A O 1
ATOM 1509 N N . LEU A 1 200 ? -2.879 -0.504 -13.805 1.00 97.31 200 LEU A N 1
ATOM 1510 C CA . LEU A 1 200 ? -1.993 -1.640 -14.013 1.00 97.31 200 LEU A CA 1
ATOM 1511 C C . LEU A 1 200 ? -0.654 -1.096 -14.497 1.00 97.31 200 LEU A C 1
ATOM 1513 O O . LEU A 1 200 ? -0.590 -0.571 -15.608 1.00 97.31 200 LEU A O 1
ATOM 1517 N N . HIS A 1 201 ? 0.400 -1.311 -13.714 1.00 97.69 201 HIS A N 1
ATOM 1518 C CA . HIS A 1 201 ? 1.756 -0.957 -14.117 1.00 97.69 201 HIS A CA 1
ATOM 1519 C C . HIS A 1 201 ? 2.516 -2.178 -14.605 1.00 97.69 201 HIS A C 1
ATOM 1521 O O . HIS A 1 201 ? 2.508 -3.241 -13.969 1.00 97.69 201 HIS A O 1
ATOM 1527 N N . CYS A 1 202 ? 3.160 -2.051 -15.763 1.00 96.88 202 CYS A N 1
ATOM 1528 C CA . CYS A 1 202 ? 3.854 -3.168 -16.388 1.00 96.88 202 CYS A CA 1
ATOM 1529 C C . CYS A 1 202 ? 4.858 -2.780 -17.477 1.00 96.88 202 CYS A C 1
ATOM 1531 O O . CYS A 1 202 ? 4.818 -1.721 -18.098 1.00 96.88 202 CYS A O 1
ATOM 1533 N N . GLY A 1 203 ? 5.765 -3.714 -17.768 1.00 96.56 203 GLY A N 1
ATOM 1534 C CA . GLY A 1 203 ? 6.715 -3.577 -18.865 1.00 96.56 203 GLY A CA 1
ATOM 1535 C C . GLY A 1 203 ? 7.865 -2.637 -18.515 1.00 96.56 203 GLY A C 1
ATOM 1536 O O . GLY A 1 203 ? 8.724 -2.997 -17.716 1.00 96.56 203 GLY A O 1
ATOM 1537 N N . THR A 1 204 ? 7.921 -1.469 -19.152 1.00 96.69 204 THR A N 1
ATOM 1538 C CA . THR A 1 204 ? 9.052 -0.532 -19.059 1.00 96.69 204 THR A CA 1
ATOM 1539 C C . THR A 1 204 ? 8.564 0.896 -18.888 1.00 96.69 204 THR A C 1
ATOM 1541 O O . THR A 1 204 ? 7.624 1.287 -19.572 1.00 96.69 204 THR A O 1
ATOM 1544 N N . ALA A 1 205 ? 9.276 1.685 -18.084 1.00 94.75 205 ALA A N 1
ATOM 1545 C CA . ALA A 1 205 ? 9.037 3.115 -17.933 1.00 94.75 205 ALA A CA 1
ATOM 1546 C C . ALA A 1 205 ? 10.231 3.945 -18.452 1.00 94.75 205 ALA A C 1
ATOM 1548 O O . ALA A 1 205 ? 11.380 3.549 -18.227 1.00 94.75 205 ALA A O 1
ATOM 1549 N N . PRO A 1 206 ? 9.993 5.100 -19.106 1.00 96.00 206 PRO A N 1
ATOM 1550 C CA . PRO A 1 206 ? 8.690 5.610 -19.551 1.00 96.00 206 PRO A CA 1
ATOM 1551 C C . PRO A 1 206 ? 8.149 4.875 -20.801 1.00 96.00 206 PRO A C 1
ATOM 1553 O O . PRO A 1 206 ? 8.905 4.272 -21.566 1.00 96.00 206 PRO A O 1
ATOM 1556 N N . GLY A 1 207 ? 6.841 4.964 -21.035 1.00 96.06 207 GLY A N 1
ATOM 1557 C CA . GLY A 1 207 ? 6.098 4.392 -22.151 1.00 96.06 207 GLY A CA 1
ATOM 1558 C C . GLY A 1 207 ? 5.778 2.911 -21.957 1.00 96.06 207 GLY A C 1
ATOM 1559 O O . GLY A 1 207 ? 5.097 2.512 -21.016 1.00 96.06 207 GLY A O 1
ATOM 1560 N N . GLY A 1 208 ? 6.240 2.085 -22.893 1.00 96.56 208 GLY A N 1
ATOM 1561 C CA . GLY A 1 208 ? 5.975 0.650 -22.867 1.00 96.56 208 GLY A CA 1
ATOM 1562 C C . GLY A 1 208 ? 4.504 0.287 -23.127 1.00 96.56 208 GLY A C 1
ATOM 1563 O O . GLY A 1 208 ? 3.690 1.137 -23.491 1.00 96.56 208 GLY A O 1
ATOM 1564 N N . PRO A 1 209 ? 4.150 -1.000 -22.976 1.00 97.25 209 PRO A N 1
ATOM 1565 C CA . PRO A 1 209 ? 2.800 -1.490 -23.259 1.00 97.25 209 PRO A CA 1
ATOM 1566 C C . PRO A 1 209 ? 1.731 -0.943 -22.303 1.00 97.25 209 PRO A C 1
ATOM 1568 O O . PRO A 1 209 ? 0.549 -1.033 -22.624 1.00 97.25 209 PRO A O 1
ATOM 1571 N N . CYS A 1 210 ? 2.145 -0.396 -21.157 1.00 97.75 210 CYS A N 1
ATOM 1572 C CA . CYS A 1 210 ? 1.266 0.083 -20.088 1.00 97.75 210 CYS A CA 1
ATOM 1573 C C . CYS A 1 210 ? 1.320 1.615 -19.939 1.00 97.75 210 CYS A C 1
ATOM 1575 O O . CYS A 1 210 ? 0.727 2.163 -19.026 1.00 97.75 210 CYS A O 1
ATOM 1577 N N . ASN A 1 211 ? 1.976 2.306 -20.885 1.00 97.00 211 ASN A N 1
ATOM 1578 C CA . ASN A 1 211 ? 2.020 3.767 -21.006 1.00 97.00 211 ASN A CA 1
ATOM 1579 C C . ASN A 1 211 ? 2.549 4.518 -19.768 1.00 97.00 211 ASN A C 1
ATOM 1581 O O . ASN A 1 211 ? 2.037 5.564 -19.400 1.00 97.00 211 ASN A O 1
ATOM 1585 N N . GLU A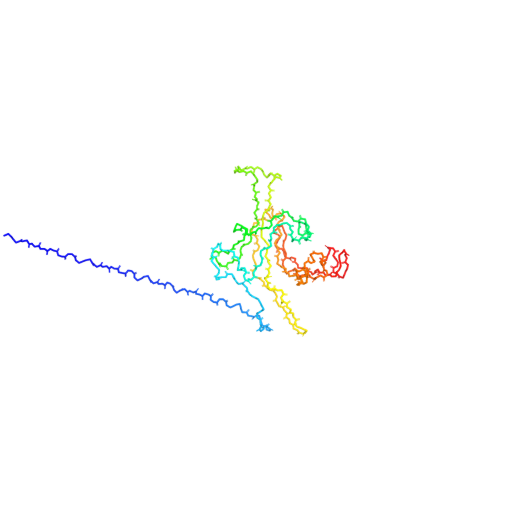 1 212 ? 3.609 4.031 -19.139 1.00 96.94 212 GLU A N 1
ATOM 1586 C CA . GLU A 1 212 ? 4.167 4.613 -17.913 1.00 96.94 212 GLU A CA 1
ATOM 1587 C C . GLU A 1 212 ? 4.741 6.026 -18.151 1.00 96.94 212 GLU A C 1
ATOM 1589 O O . GLU A 1 212 ? 5.517 6.246 -19.074 1.00 96.94 212 GLU A O 1
ATOM 1594 N N . PHE A 1 213 ? 4.463 7.063 -17.374 1.00 91.75 213 PHE A N 1
ATOM 1595 C CA . PHE A 1 213 ? 3.692 7.151 -16.132 1.00 91.75 213 PHE A CA 1
ATOM 1596 C C . PHE A 1 213 ? 2.293 7.763 -16.363 1.00 91.75 213 PHE A C 1
ATOM 1598 O O . PHE A 1 213 ? 1.757 8.439 -15.495 1.00 91.75 213 PHE A O 1
ATOM 1605 N N . GLU A 1 214 ? 1.739 7.598 -17.562 1.00 88.50 214 GLU A N 1
ATOM 1606 C CA . GLU A 1 214 ? 0.513 8.245 -18.055 1.00 88.50 214 GLU A CA 1
ATOM 1607 C C . GLU A 1 214 ? -0.643 7.239 -18.263 1.00 88.50 214 GLU A C 1
ATOM 1609 O O . GLU A 1 214 ? -1.631 7.557 -18.932 1.00 88.50 214 GLU A O 1
ATOM 1614 N N . GLY A 1 215 ? -0.463 5.992 -17.814 1.00 69.44 215 GLY A N 1
ATOM 1615 C CA . GLY A 1 215 ? -1.358 4.848 -18.027 1.00 69.44 215 GLY A CA 1
ATOM 1616 C C . GLY A 1 215 ? -2.508 4.741 -17.040 1.00 69.44 215 GLY A C 1
ATOM 1617 O O . GLY A 1 215 ? -2.427 5.347 -15.950 1.00 69.44 215 GLY A O 1
#